Protein AF-A0A2G9Y2V8-F1 (afdb_monomer)

Structure (mmCIF, N/CA/C/O backbone):
data_AF-A0A2G9Y2V8-F1
#
_entry.id   AF-A0A2G9Y2V8-F1
#
loop_
_atom_site.group_PDB
_atom_site.id
_atom_site.type_symbol
_atom_site.label_atom_id
_atom_site.label_alt_id
_atom_site.label_comp_id
_atom_site.label_asym_id
_atom_site.label_entity_id
_atom_site.label_seq_id
_atom_site.pdbx_PDB_ins_code
_atom_site.Cartn_x
_atom_site.Cartn_y
_atom_site.Cartn_z
_atom_site.occupancy
_atom_site.B_iso_or_equiv
_atom_site.auth_seq_id
_atom_site.auth_comp_id
_atom_site.auth_asym_id
_atom_site.auth_atom_id
_atom_site.pdbx_PDB_model_num
ATOM 1 N N . MET A 1 1 ? -21.408 31.058 10.106 1.00 37.78 1 MET A N 1
ATOM 2 C CA . MET A 1 1 ? -20.975 30.406 8.847 1.00 37.78 1 MET A CA 1
ATOM 3 C C . MET A 1 1 ? -20.456 29.015 9.188 1.00 37.78 1 MET A C 1
ATOM 5 O O . MET A 1 1 ? -19.579 28.905 10.032 1.00 37.78 1 MET A O 1
ATOM 9 N N . HIS A 1 2 ? -21.064 27.952 8.653 1.00 35.81 2 HIS A N 1
ATOM 10 C CA . HIS A 1 2 ? -20.759 26.573 9.053 1.00 35.81 2 HIS A CA 1
ATOM 11 C C . HIS A 1 2 ? -19.312 26.174 8.712 1.00 35.81 2 HIS A C 1
ATOM 13 O O . HIS A 1 2 ? -18.921 26.230 7.546 1.00 35.81 2 HIS A O 1
ATOM 19 N N . LYS A 1 3 ? -18.571 25.656 9.707 1.00 45.66 3 LYS A N 1
ATOM 20 C CA . LYS A 1 3 ? -17.256 24.985 9.568 1.00 45.66 3 LYS A CA 1
ATOM 21 C C . LYS A 1 3 ? -17.230 23.851 8.517 1.00 45.66 3 LYS A C 1
ATOM 23 O O . LYS A 1 3 ? -16.163 23.346 8.189 1.00 45.66 3 LYS A O 1
ATOM 28 N N . SER A 1 4 ? -18.382 23.440 7.976 1.00 48.66 4 SER A N 1
ATOM 29 C CA . SER A 1 4 ? -18.508 22.367 6.983 1.00 48.66 4 SER A CA 1
ATOM 30 C C . SER A 1 4 ? -18.065 22.749 5.565 1.00 48.66 4 SER A C 1
ATOM 32 O O . SER A 1 4 ? -17.786 21.855 4.774 1.00 48.66 4 SER A O 1
ATOM 34 N N . ARG A 1 5 ? -17.952 24.043 5.221 1.00 46.28 5 ARG A N 1
ATOM 35 C CA . ARG A 1 5 ? -17.561 24.473 3.859 1.00 46.28 5 ARG A CA 1
ATOM 36 C C . ARG A 1 5 ? -16.056 24.393 3.565 1.00 46.28 5 ARG A C 1
ATOM 38 O O . ARG A 1 5 ? -15.670 24.528 2.412 1.00 46.28 5 ARG A O 1
ATOM 45 N N . GLU A 1 6 ? -15.208 24.142 4.562 1.00 55.84 6 GLU A N 1
ATOM 46 C CA . GLU A 1 6 ? -13.746 24.094 4.374 1.00 55.84 6 GLU A CA 1
ATOM 47 C C . GLU A 1 6 ? -13.208 22.717 3.941 1.00 55.84 6 GLU A C 1
ATOM 49 O O . GLU A 1 6 ? -12.027 22.583 3.625 1.00 55.84 6 GLU A O 1
ATOM 54 N N . LYS A 1 7 ? -14.045 21.669 3.924 1.00 66.81 7 LYS A N 1
ATOM 55 C CA . LYS A 1 7 ? -13.614 20.276 3.697 1.00 66.81 7 LYS A CA 1
ATOM 56 C C . LYS A 1 7 ? -14.392 19.632 2.542 1.00 66.81 7 LYS A C 1
ATOM 58 O O . LYS A 1 7 ? -15.048 18.616 2.722 1.00 66.81 7 LYS A O 1
ATOM 63 N N . ILE A 1 8 ? -14.325 20.254 1.362 1.00 76.31 8 ILE A N 1
ATOM 64 C CA . ILE A 1 8 ? -15.123 19.876 0.177 1.00 76.31 8 ILE A CA 1
ATOM 65 C C . ILE A 1 8 ? -14.714 18.508 -0.394 1.00 76.31 8 ILE A C 1
ATOM 67 O O . ILE A 1 8 ? -15.562 17.741 -0.840 1.00 76.31 8 ILE A O 1
ATOM 71 N N . LEU A 1 9 ? -13.419 18.181 -0.380 1.00 87.00 9 LEU A N 1
ATOM 72 C CA . LEU A 1 9 ? -12.934 16.910 -0.926 1.00 87.00 9 LEU A CA 1
ATOM 73 C C . LEU A 1 9 ? -13.101 15.769 0.080 1.00 87.00 9 LEU A C 1
ATOM 75 O O . LEU A 1 9 ? -12.793 15.942 1.263 1.00 87.00 9 LEU A O 1
ATOM 79 N N . ARG A 1 10 ? -13.491 14.587 -0.414 1.00 90.56 10 ARG A N 1
ATOM 80 C CA . ARG A 1 10 ? -13.506 13.327 0.349 1.00 90.56 10 ARG A CA 1
ATOM 81 C C . ARG A 1 10 ? -12.081 12.911 0.751 1.00 90.56 10 ARG A C 1
ATOM 83 O O . ARG A 1 10 ? -11.089 13.484 0.292 1.00 90.56 10 ARG A O 1
ATOM 90 N N . ARG A 1 11 ? -11.961 11.948 1.665 1.00 91.81 11 ARG A N 1
ATOM 91 C CA . ARG A 1 11 ? -10.672 11.387 2.096 1.00 91.81 11 ARG A CA 1
ATOM 92 C C . ARG A 1 11 ? -10.627 9.901 1.740 1.00 91.81 11 ARG A C 1
ATOM 94 O O . ARG A 1 11 ? -11.448 9.160 2.278 1.00 91.81 11 ARG A O 1
ATOM 101 N N . PRO A 1 12 ? -9.743 9.477 0.819 1.00 93.12 12 PRO A N 1
ATOM 102 C CA . PRO A 1 12 ? -9.602 8.067 0.496 1.00 93.12 12 PRO A CA 1
ATOM 103 C C . PRO A 1 12 ? -8.910 7.349 1.659 1.00 93.12 12 PRO A C 1
ATOM 105 O O . PRO A 1 12 ? -7.878 7.807 2.145 1.00 93.12 12 PRO A O 1
ATOM 108 N N . PHE A 1 13 ? -9.479 6.229 2.098 1.00 93.00 13 PHE A N 1
ATOM 109 C CA . PHE A 1 13 ? -8.862 5.336 3.075 1.00 93.00 13 PHE A CA 1
ATOM 110 C C . PHE A 1 13 ? -8.944 3.905 2.576 1.00 93.00 13 PHE A C 1
ATOM 112 O O . PHE A 1 13 ? -9.969 3.485 2.037 1.00 93.00 13 PHE A O 1
ATOM 119 N N . SER A 1 14 ? -7.873 3.153 2.808 1.00 91.38 14 SER A N 1
ATOM 120 C CA . SER A 1 14 ? -7.911 1.703 2.668 1.00 91.38 14 SER A CA 1
ATOM 121 C C . SER A 1 14 ? -8.827 1.104 3.735 1.00 91.38 14 SER A C 1
ATOM 123 O O . SER A 1 14 ? -8.806 1.542 4.890 1.00 91.38 14 SER A O 1
ATOM 125 N N . ILE A 1 15 ? -9.595 0.076 3.368 1.00 90.50 15 ILE A N 1
ATOM 126 C CA . ILE A 1 15 ? -10.263 -0.754 4.371 1.00 90.50 15 ILE A CA 1
ATOM 127 C C . ILE A 1 15 ? -9.190 -1.504 5.142 1.00 90.50 15 ILE A C 1
ATOM 129 O O . ILE A 1 15 ? -8.449 -2.300 4.569 1.00 90.50 15 ILE A O 1
ATOM 133 N N . PHE A 1 16 ? -9.150 -1.261 6.446 1.00 90.44 16 PHE A N 1
ATOM 134 C CA . PHE A 1 16 ? -8.222 -1.927 7.337 1.00 90.44 16 PHE A CA 1
ATOM 135 C C . PHE A 1 16 ? -8.691 -3.355 7.623 1.00 90.44 16 PHE A C 1
ATOM 137 O O . PHE A 1 16 ? -8.004 -4.323 7.305 1.00 90.44 16 PHE A O 1
ATOM 144 N N . SER A 1 17 ? -9.907 -3.495 8.148 1.00 87.44 17 SER A N 1
ATOM 145 C CA . SER A 1 17 ? -10.583 -4.779 8.333 1.00 87.44 17 SER A CA 1
ATOM 146 C C . SER A 1 17 ? -12.063 -4.658 7.995 1.00 87.44 17 SER A C 1
ATOM 148 O O . SER A 1 17 ? -12.625 -3.564 8.041 1.00 87.44 17 SER A O 1
ATOM 150 N N . PHE A 1 18 ? -12.696 -5.778 7.661 1.00 87.12 18 PHE A N 1
ATOM 151 C CA . PHE A 1 18 ? -14.135 -5.848 7.442 1.00 87.12 18 PHE A CA 1
ATOM 152 C C . PHE A 1 18 ? -14.707 -7.156 7.997 1.00 87.12 18 PHE A C 1
ATOM 154 O O . PHE A 1 18 ? -14.027 -8.181 8.028 1.00 87.12 18 PHE A O 1
ATOM 161 N N . SER A 1 19 ? -15.953 -7.082 8.442 1.00 85.62 19 SER A N 1
ATOM 162 C CA . SER A 1 19 ? -16.866 -8.177 8.762 1.00 85.62 19 SER A CA 1
ATOM 163 C C . SER A 1 19 ? -18.187 -7.923 8.028 1.00 85.62 19 SER A C 1
ATOM 165 O O . SER A 1 19 ? -18.309 -6.929 7.311 1.00 85.62 19 SER A O 1
ATOM 167 N N . ASP A 1 20 ? -19.179 -8.791 8.208 1.00 84.12 20 ASP A N 1
ATOM 168 C CA . ASP A 1 20 ? -20.428 -8.740 7.434 1.00 84.12 20 ASP A CA 1
ATOM 169 C C . ASP A 1 20 ? -21.168 -7.390 7.519 1.00 84.12 20 ASP A C 1
ATOM 171 O O . ASP A 1 20 ? -21.727 -6.928 6.528 1.00 84.12 20 ASP A O 1
ATOM 175 N N . ASP A 1 21 ? -21.148 -6.729 8.681 1.00 89.19 21 ASP A N 1
ATOM 176 C CA . ASP A 1 21 ? -21.891 -5.488 8.945 1.00 89.19 21 ASP A CA 1
ATOM 177 C C . ASP A 1 21 ? -21.005 -4.274 9.276 1.00 89.19 21 ASP A C 1
ATOM 179 O O . ASP A 1 21 ? -21.514 -3.172 9.502 1.00 89.19 21 ASP A O 1
ATOM 183 N N . LYS A 1 22 ? -19.682 -4.456 9.356 1.00 91.31 22 LYS A N 1
ATOM 184 C CA . LYS A 1 22 ? -18.748 -3.434 9.850 1.00 91.31 22 LYS A CA 1
ATOM 185 C C . LYS A 1 22 ? -17.450 -3.454 9.075 1.00 91.31 22 LYS A C 1
ATOM 187 O O . LYS A 1 22 ? -16.944 -4.494 8.678 1.00 91.31 22 LYS A O 1
ATOM 192 N N . PHE A 1 23 ? -16.846 -2.285 8.961 1.00 91.88 23 PHE A N 1
ATOM 193 C CA . PHE A 1 23 ? -15.463 -2.157 8.540 1.00 91.88 23 PHE A CA 1
ATOM 194 C C . PHE A 1 23 ? -14.744 -1.163 9.441 1.00 91.88 23 PHE A C 1
ATOM 196 O O . PHE A 1 23 ? -15.363 -0.361 10.143 1.00 91.88 23 PHE A O 1
ATOM 203 N N . SER A 1 24 ? -13.422 -1.230 9.422 1.00 92.00 24 SER A N 1
ATOM 204 C CA . SER A 1 24 ? -12.554 -0.290 10.110 1.00 92.00 24 SER A CA 1
ATOM 205 C C . SER A 1 24 ? -11.599 0.374 9.124 1.00 92.00 24 SER A C 1
ATOM 207 O O . SER A 1 24 ? -11.281 -0.166 8.061 1.00 92.00 24 SER A O 1
ATOM 209 N N . VAL A 1 25 ? -11.140 1.565 9.493 1.00 92.38 25 VAL A N 1
ATOM 210 C CA . VAL A 1 25 ? -10.088 2.305 8.798 1.00 92.38 25 VAL A CA 1
ATOM 211 C C . VAL A 1 25 ? -9.030 2.694 9.821 1.00 92.38 25 VAL A C 1
ATOM 213 O O . VAL A 1 25 ? -9.358 3.062 10.949 1.00 92.38 25 VAL A O 1
ATOM 216 N N . LEU A 1 26 ? -7.760 2.618 9.433 1.00 91.19 26 LEU A N 1
ATOM 217 C CA . LEU A 1 26 ? -6.658 3.111 10.250 1.00 91.19 26 LEU A CA 1
ATOM 218 C C . LEU A 1 26 ? -6.320 4.534 9.802 1.00 91.19 26 LEU A C 1
ATOM 220 O O . LEU A 1 26 ? -6.015 4.764 8.632 1.00 91.19 26 LEU A O 1
ATOM 224 N N . VAL A 1 27 ? -6.369 5.492 10.728 1.00 90.50 27 VAL A N 1
ATOM 225 C CA . VAL A 1 27 ? -6.201 6.919 10.425 1.00 90.50 27 VAL A CA 1
ATOM 226 C C . VAL A 1 27 ? -5.025 7.479 11.208 1.00 90.50 27 VAL A C 1
ATOM 228 O O . VAL A 1 27 ? -4.999 7.428 12.435 1.00 90.50 27 VAL A O 1
ATOM 231 N N . LYS A 1 28 ? -4.072 8.080 10.495 1.00 89.56 28 LYS A N 1
ATOM 232 C CA . LYS A 1 28 ? -3.058 8.947 11.095 1.00 89.56 28 LYS A CA 1
ATOM 233 C C . LYS A 1 28 ? -3.515 10.390 10.983 1.00 89.56 28 LYS A C 1
ATOM 235 O O . LYS A 1 28 ? -3.837 10.845 9.886 1.00 89.56 28 LYS A O 1
ATOM 240 N N . ASN A 1 29 ? -3.514 11.122 12.094 1.00 91.38 29 ASN A N 1
ATOM 241 C CA . ASN A 1 29 ? -3.824 12.544 12.047 1.00 91.38 29 ASN A CA 1
ATOM 242 C C . ASN A 1 29 ? -2.647 13.326 11.437 1.00 91.38 29 ASN A C 1
ATOM 244 O O . ASN A 1 29 ? -1.599 13.470 12.063 1.00 91.38 29 ASN A O 1
ATOM 248 N N . VAL A 1 30 ? -2.818 13.797 10.201 1.00 90.06 30 VAL A N 1
ATOM 249 C CA . VAL A 1 30 ? -1.801 14.534 9.426 1.00 90.06 30 VAL A CA 1
ATOM 250 C C . VAL A 1 30 ? -2.314 15.875 8.894 1.00 90.06 30 VAL A C 1
ATOM 252 O O . VAL A 1 30 ? -1.614 16.560 8.153 1.00 90.06 30 VAL A O 1
ATOM 255 N N . GLY A 1 31 ? -3.536 16.269 9.256 1.00 89.94 31 GLY A N 1
ATOM 256 C CA . GLY A 1 31 ? -4.104 17.558 8.881 1.00 89.94 31 GLY A CA 1
ATOM 257 C C . GLY A 1 31 ? -5.608 17.663 9.122 1.00 89.94 31 GLY A C 1
ATOM 258 O O . GLY A 1 31 ? -6.272 16.719 9.543 1.00 89.94 31 GLY A O 1
ATOM 259 N N . ARG A 1 32 ? -6.170 18.821 8.763 1.00 87.50 32 ARG A N 1
ATOM 260 C CA . ARG A 1 32 ? -7.563 19.213 9.064 1.00 87.50 32 ARG A CA 1
ATOM 261 C C . ARG A 1 32 ? -8.630 18.186 8.663 1.00 87.50 32 ARG A C 1
ATOM 263 O O . ARG A 1 32 ? -9.688 18.110 9.287 1.00 87.50 32 ARG A O 1
ATOM 270 N N . GLY A 1 33 ? -8.403 17.436 7.581 1.00 87.56 33 GLY A N 1
ATOM 271 C CA . GLY A 1 33 ? -9.333 16.399 7.118 1.00 87.56 33 GLY A CA 1
ATOM 272 C C . GLY A 1 33 ? -9.339 15.164 8.019 1.00 87.56 33 GLY A C 1
ATOM 273 O O . GLY A 1 33 ? -10.407 14.709 8.407 1.00 87.56 33 GLY A O 1
ATOM 274 N N . THR A 1 34 ? -8.159 14.656 8.378 1.00 90.81 34 THR A N 1
ATOM 275 C CA . THR A 1 34 ? -8.012 13.503 9.280 1.00 90.81 34 THR A CA 1
ATOM 276 C C . THR A 1 34 ? -8.347 13.860 10.722 1.00 90.81 34 THR A C 1
ATOM 278 O O . THR A 1 34 ? -8.923 13.041 11.421 1.00 90.81 34 THR A O 1
ATOM 281 N N . GLU A 1 35 ? -8.074 15.094 11.147 1.00 91.88 35 GLU A N 1
ATOM 282 C CA . GLU A 1 35 ? -8.468 15.613 12.462 1.00 91.88 35 GLU A CA 1
ATOM 283 C C . GLU A 1 35 ? -9.992 15.565 12.654 1.00 91.88 35 GLU A C 1
ATOM 285 O O . GLU A 1 35 ? -10.479 15.061 13.659 1.00 91.88 35 GLU A O 1
ATOM 290 N N . ALA A 1 36 ? -10.761 15.953 11.628 1.00 89.12 36 ALA A N 1
ATOM 291 C CA . ALA A 1 36 ? -12.225 15.839 11.658 1.00 89.12 36 ALA A CA 1
ATOM 292 C C . ALA A 1 36 ? -12.700 14.393 11.863 1.00 89.12 36 ALA A C 1
ATOM 294 O O . ALA A 1 36 ? -13.742 14.156 12.461 1.00 89.12 36 ALA A O 1
ATOM 295 N N . ILE A 1 37 ? -11.952 13.427 11.328 1.00 90.44 37 ILE A N 1
ATOM 296 C CA . ILE A 1 37 ? -12.293 12.007 11.431 1.00 90.44 37 ILE A CA 1
ATOM 297 C C . ILE A 1 37 ? -12.005 11.494 12.841 1.00 90.44 37 ILE A C 1
ATOM 299 O O . ILE A 1 37 ? -12.765 10.678 13.351 1.00 90.44 37 ILE A O 1
ATOM 303 N N . THR A 1 38 ? -10.964 12.008 13.500 1.00 89.81 38 THR A N 1
ATOM 304 C CA . THR A 1 38 ? -10.654 11.644 14.892 1.00 89.81 38 THR A CA 1
ATOM 305 C C . THR A 1 38 ? -11.682 12.153 15.906 1.00 89.81 38 THR A C 1
ATOM 307 O O . THR A 1 38 ? -11.727 11.647 17.020 1.00 89.81 38 THR A O 1
ATOM 310 N N . GLU A 1 39 ? -12.532 13.110 15.526 1.00 90.31 39 GLU A N 1
ATOM 311 C CA . GLU A 1 39 ? -13.616 13.647 16.364 1.00 90.31 39 GLU A CA 1
ATOM 312 C C . GLU A 1 39 ? -14.935 12.855 16.235 1.00 90.31 39 GLU A C 1
ATOM 314 O O . GLU A 1 39 ? -15.905 13.140 16.942 1.00 90.31 39 GLU A O 1
ATOM 319 N N . ILE A 1 40 ? -15.004 11.870 15.329 1.00 90.88 40 ILE A N 1
ATOM 320 C CA . ILE A 1 40 ? -16.208 11.065 15.095 1.00 90.88 40 ILE A CA 1
ATOM 321 C C . ILE A 1 40 ? -16.427 10.106 16.268 1.00 90.88 40 ILE A C 1
ATOM 323 O O . ILE A 1 40 ? -15.559 9.315 16.627 1.00 90.88 40 ILE A O 1
ATOM 327 N N . ASN A 1 41 ? -17.637 10.134 16.822 1.00 93.62 41 ASN A N 1
ATOM 328 C CA . ASN A 1 41 ? -18.062 9.307 17.944 1.00 93.62 41 ASN A CA 1
ATOM 329 C C . ASN A 1 41 ? -19.148 8.302 17.541 1.00 93.62 41 ASN A C 1
ATOM 331 O O . ASN A 1 41 ? -19.837 8.447 16.525 1.00 93.62 41 ASN A O 1
ATOM 335 N N . LYS A 1 42 ? -19.343 7.280 18.382 1.00 94.50 42 LYS A N 1
ATOM 336 C CA . LYS A 1 42 ? -20.420 6.295 18.217 1.00 94.50 42 LYS A CA 1
ATOM 337 C C . LYS A 1 42 ? -21.771 7.004 18.059 1.00 94.50 42 LYS A C 1
ATOM 339 O O . LYS A 1 42 ? -22.136 7.849 18.868 1.00 94.50 42 LYS A O 1
ATOM 344 N N . GLY A 1 43 ? -22.517 6.624 17.023 1.00 94.19 43 GLY A N 1
ATOM 345 C CA . GLY A 1 43 ? -23.826 7.201 16.701 1.00 94.19 43 GLY A CA 1
ATOM 346 C C . GLY A 1 43 ? -23.779 8.383 15.729 1.00 94.19 43 GLY A C 1
ATOM 347 O O . GLY A 1 43 ? -24.825 8.777 15.216 1.00 94.19 43 GLY A O 1
ATOM 348 N N . ASN A 1 44 ? -22.601 8.932 15.415 1.00 93.44 44 ASN A N 1
ATOM 349 C CA . ASN A 1 44 ? -22.482 9.894 14.323 1.00 93.44 44 ASN A CA 1
ATOM 350 C C . ASN A 1 44 ? -22.701 9.208 12.968 1.00 93.44 44 ASN A C 1
ATOM 352 O O . ASN A 1 44 ? -22.276 8.074 12.748 1.00 93.44 44 ASN A O 1
ATOM 356 N N . LYS A 1 45 ? -23.357 9.919 12.047 1.00 91.81 45 LYS A N 1
ATOM 357 C CA . LYS A 1 45 ? -23.497 9.491 10.652 1.00 91.81 45 LYS A CA 1
ATOM 358 C C . LYS A 1 45 ? -22.305 9.995 9.846 1.00 91.81 45 LYS A C 1
ATOM 360 O O . LYS A 1 45 ? -21.916 11.152 9.985 1.00 91.81 45 LYS A O 1
ATOM 365 N N . VAL A 1 46 ? -21.767 9.134 8.990 1.00 90.56 46 VAL A N 1
ATOM 366 C CA . VAL A 1 46 ? -20.640 9.439 8.103 1.00 90.56 46 VAL A CA 1
ATOM 367 C C . VAL A 1 46 ? -21.072 9.153 6.671 1.00 90.56 46 VAL A C 1
ATOM 369 O O . VAL A 1 46 ? -21.609 8.084 6.393 1.00 90.56 46 VAL A O 1
ATOM 372 N N . ASP A 1 47 ? -20.864 10.115 5.773 1.00 91.31 47 ASP A N 1
ATOM 373 C CA . ASP A 1 47 ? -21.072 9.919 4.337 1.00 91.31 47 ASP A CA 1
ATOM 374 C C . ASP A 1 47 ? -19.891 9.122 3.766 1.00 91.31 47 ASP A C 1
ATOM 376 O O . ASP A 1 47 ? -18.737 9.556 3.830 1.00 91.31 47 ASP A O 1
ATOM 380 N N . ILE A 1 48 ? -20.189 7.943 3.222 1.00 92.00 48 ILE A N 1
ATOM 381 C CA . ILE A 1 48 ? -19.208 6.989 2.713 1.00 92.00 48 ILE A CA 1
ATOM 382 C C . ILE A 1 48 ? -19.532 6.688 1.250 1.00 92.00 48 ILE A C 1
ATOM 384 O O . ILE A 1 48 ? -20.672 6.396 0.900 1.00 92.00 48 ILE A O 1
ATOM 388 N N . LEU A 1 49 ? -18.498 6.718 0.410 1.00 93.00 49 LEU A N 1
ATOM 389 C CA . LEU A 1 49 ? -18.551 6.247 -0.970 1.00 93.00 49 LEU A CA 1
ATOM 390 C C . LEU A 1 49 ? -17.727 4.959 -1.064 1.00 93.00 49 LEU A C 1
ATOM 392 O O . LEU A 1 49 ? -16.510 4.999 -0.890 1.00 93.00 49 LEU A O 1
ATOM 396 N N . TYR A 1 50 ? -18.398 3.826 -1.264 1.00 90.69 50 TYR A N 1
ATOM 397 C CA . TYR A 1 50 ? -17.818 2.484 -1.162 1.00 90.69 50 TYR A CA 1
ATOM 398 C C . TYR A 1 50 ? -18.722 1.445 -1.872 1.00 90.69 50 TYR A C 1
ATOM 400 O O . TYR A 1 50 ? -19.941 1.626 -1.822 1.00 90.69 50 TYR A O 1
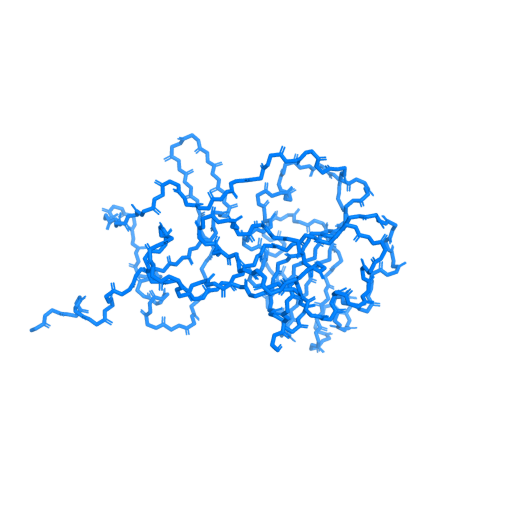ATOM 408 N N . PRO A 1 51 ? -18.188 0.357 -2.477 1.00 89.12 51 PRO A N 1
ATOM 409 C CA . PRO A 1 51 ? -16.771 0.051 -2.699 1.00 89.12 51 PRO A CA 1
ATOM 410 C C . PRO A 1 51 ? -16.123 0.870 -3.812 1.00 89.12 51 PRO A C 1
ATOM 412 O O . PRO A 1 51 ? -16.780 1.272 -4.766 1.00 89.12 51 PRO A O 1
ATOM 415 N N . LEU A 1 52 ? -14.818 1.114 -3.664 1.00 93.12 52 LEU A N 1
ATOM 416 C CA . LEU A 1 52 ? -13.972 1.809 -4.636 1.00 93.12 52 LEU A CA 1
ATOM 417 C C . LEU A 1 52 ? -12.710 0.989 -4.916 1.00 93.12 52 LEU A C 1
ATOM 419 O O . LEU A 1 52 ? -12.251 0.237 -4.054 1.00 93.12 52 LEU A O 1
ATOM 423 N N . GLY A 1 53 ? -12.130 1.186 -6.099 1.00 92.75 53 GLY A N 1
ATOM 424 C CA . GLY A 1 53 ? -10.981 0.422 -6.571 1.00 92.75 53 GLY A CA 1
ATOM 425 C C . GLY A 1 53 ? -11.327 -1.002 -7.008 1.00 92.75 53 GLY A C 1
ATOM 426 O O . GLY A 1 53 ? -12.412 -1.532 -6.766 1.00 92.75 53 GLY A O 1
ATOM 427 N N . LYS A 1 54 ? -10.362 -1.635 -7.668 1.00 89.62 54 LYS A N 1
ATOM 428 C CA . LYS A 1 54 ? -10.338 -3.066 -7.932 1.00 89.62 54 LYS A CA 1
ATOM 429 C C . LYS A 1 54 ? -9.822 -3.767 -6.684 1.00 89.62 54 LYS A C 1
ATOM 431 O O . LYS A 1 54 ? -8.708 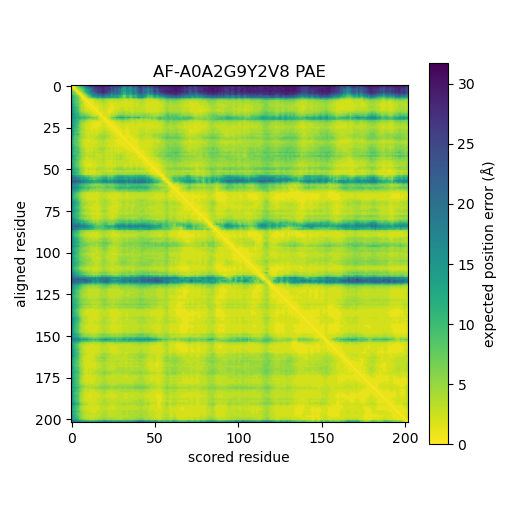-3.520 -6.221 1.00 89.62 54 LYS A O 1
ATOM 436 N N . GLY A 1 55 ? -10.670 -4.631 -6.136 1.00 76.69 55 GLY A N 1
ATOM 437 C CA . GLY A 1 55 ? -10.277 -5.544 -5.077 1.00 76.69 55 GLY A CA 1
ATOM 438 C C . GLY A 1 55 ? -9.181 -6.497 -5.544 1.00 76.69 55 GLY A C 1
ATOM 439 O O . GLY A 1 55 ? -8.861 -6.599 -6.729 1.00 76.69 55 GLY A O 1
ATOM 440 N N . PHE A 1 56 ? -8.616 -7.218 -4.587 1.00 75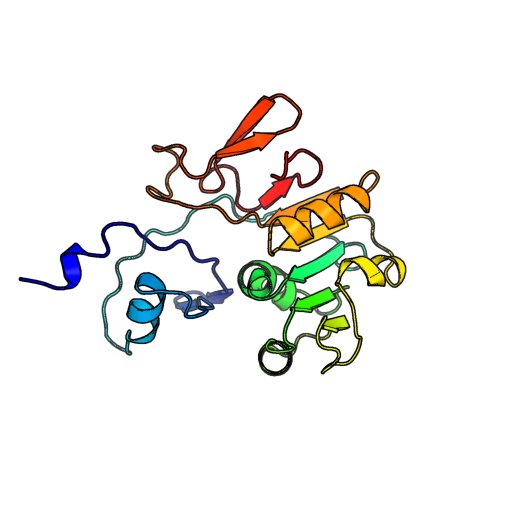.25 56 PHE A N 1
ATOM 441 C CA . PHE A 1 56 ? -7.608 -8.216 -4.877 1.00 75.25 56 PHE A CA 1
ATOM 442 C C . PHE A 1 56 ? -8.216 -9.609 -4.930 1.00 75.25 56 PHE A C 1
ATOM 444 O O . PHE A 1 56 ? -8.818 -10.045 -3.950 1.00 75.25 56 PHE A O 1
ATOM 451 N N . ASN A 1 57 ? -8.036 -10.292 -6.059 1.00 64.19 57 ASN A N 1
ATOM 452 C CA . ASN A 1 57 ? -8.556 -11.639 -6.277 1.00 64.19 57 ASN A CA 1
ATOM 453 C C . ASN A 1 57 ? -7.482 -12.626 -6.759 1.00 64.19 57 ASN A C 1
ATOM 455 O O . ASN A 1 57 ? -7.825 -13.671 -7.301 1.00 64.19 57 ASN A O 1
ATOM 459 N N . ASP A 1 58 ? -6.196 -12.296 -6.594 1.00 67.06 58 ASP A N 1
ATOM 460 C CA . ASP A 1 58 ? -5.130 -13.251 -6.897 1.00 67.06 58 ASP A CA 1
ATOM 461 C C . ASP A 1 58 ? -4.776 -14.061 -5.650 1.00 67.06 58 ASP A C 1
ATOM 463 O O . ASP A 1 58 ? -4.545 -13.519 -4.564 1.00 67.06 58 ASP A O 1
ATOM 467 N N . ASP A 1 59 ? -4.649 -15.370 -5.826 1.00 72.00 59 ASP A N 1
ATOM 468 C CA . ASP A 1 59 ? -4.066 -16.246 -4.820 1.00 72.00 59 ASP A CA 1
ATOM 469 C C . ASP A 1 59 ? -2.554 -16.001 -4.745 1.00 72.00 59 ASP A C 1
ATOM 471 O O . ASP A 1 59 ? -1.754 -16.604 -5.461 1.00 72.00 59 ASP A O 1
ATOM 475 N N . LEU A 1 60 ? -2.141 -15.074 -3.876 1.00 84.00 60 LEU A N 1
ATOM 476 C CA . LEU A 1 60 ? -0.732 -14.942 -3.508 1.00 84.00 60 LEU A CA 1
ATOM 477 C C . LEU A 1 60 ? -0.295 -16.187 -2.745 1.00 84.00 60 LEU A C 1
ATOM 479 O O . LEU A 1 60 ? -0.845 -16.506 -1.684 1.00 84.00 60 LEU A O 1
ATOM 483 N N . ASP A 1 61 ? 0.752 -16.830 -3.249 1.00 87.44 61 ASP A N 1
ATOM 484 C CA . ASP A 1 61 ? 1.515 -17.804 -2.484 1.00 87.44 61 ASP A CA 1
ATOM 485 C C . ASP A 1 61 ? 2.203 -17.071 -1.325 1.00 87.44 61 ASP A C 1
ATOM 487 O O . ASP A 1 61 ? 3.124 -16.275 -1.523 1.00 87.44 61 ASP A O 1
ATOM 491 N N . SER A 1 62 ? 1.729 -17.314 -0.105 1.00 81.12 62 SER A N 1
ATOM 492 C CA . SER A 1 62 ? 2.230 -16.654 1.098 1.00 81.12 62 SER A CA 1
ATOM 493 C C . SER A 1 62 ? 3.671 -17.025 1.447 1.00 81.12 62 SER A C 1
ATOM 495 O O . SER A 1 62 ? 4.336 -16.226 2.103 1.00 81.12 62 SER A O 1
ATOM 497 N N . ASP A 1 63 ? 4.163 -18.190 1.011 1.00 86.19 63 ASP A N 1
ATOM 498 C CA . ASP A 1 63 ? 5.548 -18.610 1.252 1.00 86.19 63 ASP A CA 1
ATOM 499 C C . ASP A 1 63 ? 6.520 -17.964 0.250 1.00 86.19 63 ASP A C 1
ATOM 501 O O . ASP A 1 63 ? 7.697 -17.783 0.561 1.00 86.19 63 ASP A O 1
ATOM 505 N N . LYS A 1 64 ? 6.031 -17.570 -0.935 1.00 91.81 64 LYS A N 1
ATOM 506 C CA . LYS A 1 64 ? 6.823 -16.911 -1.992 1.00 91.81 64 LYS A CA 1
ATOM 507 C C . LYS A 1 64 ? 6.544 -15.416 -2.157 1.00 91.81 64 LYS A C 1
ATOM 509 O O . LYS A 1 64 ? 7.173 -14.770 -3.003 1.00 91.81 64 LYS A O 1
ATOM 514 N N . THR A 1 65 ? 5.658 -14.860 -1.333 1.00 94.38 65 THR A N 1
ATOM 515 C CA . THR A 1 65 ? 5.341 -13.429 -1.300 1.00 94.38 65 THR A CA 1
ATOM 516 C C . THR A 1 65 ? 5.985 -12.749 -0.099 1.00 94.38 65 THR A C 1
ATOM 518 O O . THR A 1 65 ? 5.753 -13.136 1.045 1.00 94.38 65 THR A O 1
ATOM 521 N N . LEU A 1 66 ? 6.748 -11.690 -0.365 1.00 96.56 66 LEU A N 1
ATOM 522 C CA . LEU A 1 66 ? 7.244 -10.760 0.641 1.00 96.56 66 LEU A CA 1
ATOM 523 C C . LEU A 1 66 ? 6.327 -9.535 0.717 1.00 96.56 66 LEU A C 1
ATOM 525 O O . LEU A 1 66 ? 6.170 -8.797 -0.256 1.00 96.56 66 LEU A O 1
ATOM 529 N N . PHE A 1 67 ? 5.742 -9.303 1.887 1.00 96.50 67 PHE A N 1
ATOM 530 C CA . PHE A 1 67 ? 4.925 -8.131 2.179 1.00 96.50 67 PHE A CA 1
ATOM 531 C C . PHE A 1 67 ? 5.801 -7.031 2.783 1.00 96.50 67 PHE A C 1
ATOM 533 O O . PHE A 1 67 ? 6.477 -7.264 3.784 1.00 96.50 67 PHE A O 1
ATOM 540 N N . VAL A 1 68 ? 5.785 -5.830 2.199 1.00 97.69 68 VAL A N 1
ATOM 541 C CA . VAL A 1 68 ? 6.612 -4.700 2.655 1.00 97.69 68 VAL A CA 1
ATOM 542 C C . VAL A 1 68 ? 5.754 -3.472 2.948 1.00 97.69 68 VAL A C 1
ATOM 544 O O . VAL A 1 68 ? 5.208 -2.847 2.039 1.00 97.69 68 VAL A O 1
ATOM 547 N N . ALA A 1 69 ? 5.666 -3.085 4.220 1.00 96.94 69 ALA A N 1
ATOM 548 C CA . ALA A 1 69 ? 4.903 -1.918 4.654 1.00 96.94 69 ALA A CA 1
ATOM 549 C C . ALA A 1 69 ? 5.815 -0.774 5.118 1.00 96.94 69 ALA A C 1
ATOM 551 O O . ALA A 1 69 ? 6.709 -0.973 5.939 1.00 96.94 69 ALA A O 1
ATOM 552 N N . GLY A 1 70 ? 5.543 0.442 4.643 1.00 95.62 70 GLY A N 1
ATOM 553 C CA . GLY A 1 70 ? 6.169 1.675 5.119 1.00 95.62 70 GLY A CA 1
ATOM 554 C C . GLY A 1 70 ? 5.188 2.530 5.918 1.00 95.62 70 GLY A C 1
ATOM 555 O O . GLY A 1 70 ? 4.279 3.121 5.332 1.00 95.62 70 GLY A O 1
ATOM 556 N N . GLY A 1 71 ? 5.371 2.635 7.236 1.00 92.75 71 GLY A N 1
ATOM 557 C CA . GLY A 1 71 ? 4.501 3.404 8.131 1.00 92.75 71 GLY A CA 1
ATOM 558 C C . GLY A 1 71 ? 3.019 3.048 7.959 1.00 92.75 71 GLY A C 1
ATOM 559 O O . GLY A 1 71 ? 2.622 1.903 8.158 1.00 92.75 71 GLY A O 1
ATOM 560 N N . MET A 1 72 ? 2.205 4.024 7.534 1.00 92.44 72 MET A N 1
ATOM 561 C CA . MET A 1 72 ? 0.761 3.839 7.311 1.00 92.44 72 MET A CA 1
ATOM 562 C C . MET A 1 72 ? 0.409 2.853 6.196 1.00 92.44 72 MET A C 1
ATOM 564 O O . MET A 1 72 ? -0.736 2.418 6.146 1.00 92.44 72 MET A O 1
ATOM 568 N N . GLY A 1 73 ? 1.366 2.423 5.368 1.00 93.06 73 GLY A N 1
ATOM 569 C CA . GLY A 1 73 ? 1.125 1.378 4.371 1.00 93.06 73 GLY A CA 1
ATOM 570 C C . GLY A 1 73 ? 0.653 0.047 4.970 1.00 93.06 73 GLY A C 1
ATOM 571 O O . GLY A 1 73 ? 0.010 -0.752 4.289 1.00 93.06 73 GLY A O 1
ATOM 572 N N . ILE A 1 74 ? 0.878 -0.169 6.273 1.00 92.56 74 ILE A N 1
ATOM 573 C CA . ILE A 1 74 ? 0.279 -1.284 7.017 1.00 92.56 74 ILE A CA 1
ATOM 574 C C . ILE A 1 74 ? -1.255 -1.287 6.919 1.00 92.56 74 ILE A C 1
ATOM 576 O O . ILE A 1 74 ? -1.857 -2.356 6.910 1.00 92.56 74 ILE A O 1
ATOM 580 N N . ALA A 1 75 ? -1.884 -0.112 6.791 1.00 90.75 75 ALA A N 1
ATOM 581 C CA . ALA A 1 75 ? -3.332 0.029 6.730 1.00 90.75 75 ALA A CA 1
ATOM 582 C C . ALA A 1 75 ? -3.936 -0.677 5.509 1.00 90.75 75 ALA A C 1
ATOM 584 O O . ALA A 1 75 ? -4.957 -1.345 5.632 1.00 90.75 75 ALA A O 1
ATOM 585 N N . GLY A 1 76 ? -3.292 -0.549 4.344 1.00 88.12 76 GLY A N 1
ATOM 586 C CA . GLY A 1 76 ? -3.726 -1.218 3.116 1.00 88.12 76 GLY A CA 1
ATOM 587 C C . GLY A 1 76 ? -3.375 -2.703 3.094 1.00 88.12 76 GLY A C 1
ATOM 588 O O . GLY A 1 76 ? -4.148 -3.522 2.598 1.00 88.12 76 GLY A O 1
ATOM 589 N N . LEU A 1 77 ? -2.228 -3.069 3.671 1.00 90.94 77 LEU A N 1
ATOM 590 C CA . LEU A 1 77 ? -1.745 -4.449 3.649 1.00 90.94 77 LEU A CA 1
ATOM 591 C C . LEU A 1 77 ? -2.424 -5.351 4.681 1.00 90.94 77 LEU A C 1
ATOM 593 O O . LEU A 1 77 ? -2.484 -6.557 4.460 1.00 90.94 77 LEU A O 1
ATOM 597 N N . TYR A 1 78 ? -2.958 -4.814 5.781 1.00 89.56 78 TYR A N 1
ATOM 598 C CA . TYR A 1 78 ? -3.470 -5.629 6.889 1.00 89.56 78 TYR A CA 1
ATOM 599 C C . TYR A 1 78 ? -4.514 -6.671 6.467 1.00 89.56 78 TYR A C 1
ATOM 601 O O . TYR A 1 78 ? -4.466 -7.805 6.938 1.00 89.56 78 TYR A O 1
ATOM 609 N N . SER A 1 79 ? -5.387 -6.334 5.514 1.00 84.88 79 SER A N 1
ATOM 610 C CA . SER A 1 79 ? -6.395 -7.254 4.965 1.00 84.88 79 SER A CA 1
ATOM 611 C C . SER A 1 79 ? -5.808 -8.497 4.270 1.00 84.88 79 SER A C 1
ATOM 613 O O . SER A 1 79 ? -6.470 -9.533 4.184 1.00 84.88 79 SER A O 1
ATOM 615 N N . PHE A 1 80 ? -4.562 -8.414 3.797 1.00 85.56 80 PHE A N 1
ATOM 616 C CA . PHE A 1 80 ? -3.793 -9.534 3.253 1.00 85.56 80 PHE A CA 1
ATOM 617 C C . PHE A 1 80 ? -3.069 -10.294 4.362 1.00 85.56 80 PHE A C 1
ATOM 619 O O . PHE A 1 80 ? -2.925 -11.515 4.287 1.00 85.56 80 PHE A O 1
ATOM 626 N N . LEU A 1 81 ? -2.617 -9.572 5.391 1.00 85.62 81 LEU A N 1
ATOM 627 C CA . LEU A 1 81 ? -1.834 -10.140 6.480 1.00 85.62 81 LEU A CA 1
ATOM 628 C C . LEU A 1 81 ? -2.686 -10.997 7.425 1.00 85.62 81 LEU A C 1
ATOM 630 O O . LEU A 1 81 ? -2.281 -12.078 7.835 1.00 85.62 81 LEU A O 1
ATOM 634 N N . CYS A 1 82 ? -3.912 -10.564 7.722 1.00 79.50 82 CYS A N 1
ATOM 635 C CA . CYS A 1 82 ? -4.782 -11.250 8.680 1.00 79.50 82 CYS A CA 1
ATOM 636 C C . CYS A 1 82 ? -5.355 -12.587 8.174 1.00 79.50 82 CYS A C 1
ATOM 638 O O . CYS A 1 82 ? -5.832 -13.394 8.970 1.00 79.50 82 CYS A O 1
ATOM 640 N N . LYS A 1 83 ? -5.312 -12.847 6.860 1.00 73.81 83 LYS A N 1
ATOM 641 C CA . LYS A 1 83 ? -5.916 -14.040 6.239 1.00 73.81 83 LYS A CA 1
ATOM 642 C C . LYS A 1 83 ? -5.016 -15.279 6.241 1.00 73.81 83 LYS A C 1
ATOM 644 O O . LYS A 1 83 ? -5.486 -16.360 5.887 1.00 73.81 83 LYS A O 1
ATOM 649 N N . LYS A 1 84 ? -3.726 -15.158 6.573 1.00 73.06 84 LYS A N 1
ATOM 650 C CA . LYS A 1 84 ? -2.748 -16.251 6.430 1.00 73.06 84 LYS A CA 1
ATOM 651 C C . LYS A 1 84 ? -1.938 -16.424 7.714 1.00 73.06 84 LYS A C 1
ATOM 653 O O . LYS A 1 84 ? -1.580 -15.459 8.371 1.00 73.06 84 LYS A O 1
ATOM 658 N N . LYS A 1 85 ? -1.630 -17.677 8.065 1.00 69.56 85 LYS A N 1
ATOM 659 C CA . LYS A 1 85 ? -0.926 -18.018 9.317 1.00 69.56 85 LYS A CA 1
ATOM 660 C C . LYS A 1 85 ? 0.590 -17.801 9.260 1.00 69.56 85 LYS A C 1
ATOM 662 O O . LYS A 1 85 ? 1.205 -17.596 10.300 1.00 69.56 85 LYS A O 1
ATOM 667 N N . LYS A 1 86 ? 1.193 -17.885 8.071 1.00 76.25 86 LYS A N 1
ATOM 668 C CA . LYS A 1 86 ? 2.637 -17.737 7.854 1.00 76.25 86 LYS A CA 1
ATOM 669 C C . LYS A 1 86 ? 2.870 -16.866 6.629 1.00 76.25 86 LYS A C 1
ATOM 671 O O . LYS A 1 86 ? 2.320 -17.158 5.570 1.00 76.25 86 LYS A O 1
ATOM 676 N N . GLN A 1 87 ? 3.645 -15.802 6.796 1.00 85.19 87 GLN A N 1
ATOM 677 C CA . GLN A 1 87 ? 3.959 -14.834 5.750 1.00 85.19 87 GLN A CA 1
ATOM 678 C C . GLN A 1 87 ? 5.332 -14.219 6.005 1.00 85.19 87 GLN A C 1
ATOM 680 O O . GLN A 1 87 ? 5.729 -14.021 7.155 1.00 85.19 87 GLN A O 1
ATOM 685 N N . ASN A 1 88 ? 6.019 -13.861 4.926 1.00 94.12 88 ASN A N 1
ATOM 686 C CA . ASN A 1 88 ? 7.226 -13.051 4.990 1.00 94.12 88 ASN A CA 1
ATOM 687 C C . ASN A 1 88 ? 6.813 -11.577 5.029 1.00 94.12 88 ASN A C 1
ATOM 689 O O . ASN A 1 88 ? 6.256 -11.067 4.058 1.00 94.12 88 ASN A O 1
ATOM 693 N N . ILE A 1 89 ? 7.045 -10.894 6.151 1.00 95.19 89 ILE A N 1
ATOM 694 C CA . ILE A 1 89 ? 6.591 -9.514 6.358 1.00 95.19 89 ILE A CA 1
ATOM 695 C C . ILE A 1 89 ? 7.758 -8.664 6.855 1.00 95.19 89 ILE A C 1
ATOM 697 O O . ILE A 1 89 ? 8.390 -8.998 7.860 1.00 95.19 89 ILE A O 1
ATOM 701 N N . ILE A 1 90 ? 7.993 -7.533 6.192 1.00 96.25 90 ILE A N 1
ATOM 702 C CA . ILE A 1 90 ? 8.869 -6.462 6.668 1.00 96.25 90 ILE A CA 1
ATOM 703 C C . ILE A 1 90 ? 8.024 -5.207 6.846 1.00 96.25 90 ILE A C 1
ATOM 705 O O . ILE A 1 90 ? 7.329 -4.769 5.928 1.00 96.25 90 ILE A O 1
ATOM 709 N N . ILE A 1 91 ? 8.107 -4.600 8.022 1.00 95.94 91 ILE A N 1
ATOM 710 C CA . ILE A 1 91 ? 7.469 -3.315 8.298 1.00 95.94 91 ILE A CA 1
ATOM 711 C C . ILE A 1 91 ? 8.563 -2.341 8.691 1.00 95.94 91 ILE A C 1
ATOM 713 O O . ILE A 1 91 ? 9.450 -2.684 9.469 1.00 95.94 91 ILE A O 1
ATOM 717 N N . GLY A 1 92 ? 8.516 -1.122 8.166 1.00 95.50 92 GLY A N 1
ATOM 718 C CA . GLY A 1 92 ? 9.448 -0.098 8.597 1.00 95.50 92 GLY A CA 1
ATOM 719 C C . GLY A 1 92 ? 8.860 1.291 8.674 1.00 95.50 92 GLY A C 1
ATOM 720 O O . GLY A 1 92 ? 7.921 1.645 7.964 1.00 95.50 92 GLY A O 1
ATOM 721 N N . ASP A 1 93 ? 9.434 2.098 9.556 1.00 94.00 93 ASP A N 1
ATOM 722 C CA . ASP A 1 93 ? 9.103 3.511 9.671 1.00 94.00 93 ASP A CA 1
ATOM 723 C C . ASP A 1 93 ? 10.309 4.338 10.135 1.00 94.00 93 ASP A C 1
ATOM 725 O O . ASP A 1 93 ? 11.324 3.822 10.604 1.00 94.00 93 ASP A O 1
ATOM 729 N N . ARG A 1 94 ? 10.212 5.661 9.991 1.00 92.12 94 ARG A N 1
ATOM 730 C CA . ARG A 1 94 ? 11.340 6.559 10.267 1.00 92.12 94 ARG A CA 1
ATOM 731 C C . ARG A 1 94 ? 11.648 6.690 11.759 1.00 92.12 94 ARG A C 1
ATOM 733 O O . ARG A 1 94 ? 12.811 6.766 12.144 1.00 92.12 94 ARG A O 1
ATOM 740 N N . LYS A 1 95 ? 10.617 6.782 12.605 1.00 89.56 95 LYS A N 1
ATOM 741 C CA . LYS A 1 95 ? 10.740 7.235 14.004 1.00 89.56 95 LYS A CA 1
ATOM 742 C C . LYS A 1 95 ? 10.713 6.096 15.021 1.00 89.56 95 LYS A C 1
ATOM 744 O O . LYS A 1 95 ? 11.178 6.287 16.145 1.00 89.56 95 LYS A O 1
ATOM 749 N N . GLY A 1 96 ? 10.255 4.924 14.616 1.00 88.75 96 GLY A N 1
ATOM 750 C CA . GLY A 1 96 ? 9.946 3.788 15.463 1.00 88.75 96 GLY A CA 1
ATOM 751 C C . GLY A 1 96 ? 8.544 3.830 16.076 1.00 88.75 96 GLY A C 1
ATOM 752 O O . GLY A 1 96 ? 8.338 3.244 17.131 1.00 88.75 96 GLY A O 1
ATOM 753 N N . GLU A 1 97 ? 7.603 4.557 15.468 1.00 88.44 97 GLU A N 1
ATOM 754 C CA . GLU A 1 97 ? 6.273 4.814 16.053 1.00 88.44 97 GLU A CA 1
ATOM 755 C C . GLU A 1 97 ? 5.260 3.683 15.804 1.00 88.44 97 GLU A C 1
ATOM 757 O O . GLU A 1 97 ? 4.222 3.630 16.456 1.00 88.44 97 GLU A O 1
ATOM 762 N N . PHE A 1 98 ? 5.557 2.759 14.886 1.00 89.94 98 PHE A N 1
ATOM 763 C CA . PHE A 1 98 ? 4.647 1.664 14.540 1.00 89.94 98 PHE A CA 1
ATOM 764 C C . PHE A 1 98 ? 4.829 0.406 15.395 1.00 89.94 98 PHE A C 1
ATOM 766 O O . PHE A 1 98 ? 4.044 -0.526 15.244 1.00 89.94 98 PHE A O 1
ATOM 773 N N . LYS A 1 99 ? 5.795 0.369 16.326 1.00 89.06 99 LYS A N 1
ATOM 774 C CA . LYS A 1 99 ? 6.040 -0.805 17.185 1.00 89.06 99 LYS A CA 1
ATOM 775 C C . LYS A 1 99 ? 4.784 -1.264 17.923 1.00 89.06 99 LYS A C 1
ATOM 777 O O . LYS A 1 99 ? 4.425 -2.439 17.879 1.00 89.06 99 LYS A O 1
ATOM 782 N N . ASP A 1 100 ? 4.113 -0.322 18.578 1.00 89.25 100 ASP A N 1
ATOM 783 C CA . ASP A 1 100 ? 2.929 -0.612 19.384 1.00 89.25 100 ASP A CA 1
ATOM 784 C C . ASP A 1 100 ? 1.741 -1.007 18.506 1.00 89.25 100 ASP A C 1
ATOM 786 O O . ASP A 1 100 ? 0.977 -1.891 18.881 1.00 89.25 100 ASP A O 1
ATOM 790 N N . VAL A 1 101 ? 1.634 -0.432 17.302 1.00 89.50 101 VAL A N 1
ATOM 791 C CA . VAL A 1 101 ? 0.624 -0.818 16.305 1.00 89.50 101 VAL A CA 1
ATOM 792 C C . VAL A 1 101 ? 0.853 -2.259 15.850 1.00 89.50 101 VAL A C 1
ATOM 794 O O . VAL A 1 101 ? -0.070 -3.062 15.889 1.00 89.50 101 VAL A O 1
ATOM 797 N N . ILE A 1 102 ? 2.081 -2.627 15.478 1.00 90.94 102 ILE A N 1
ATOM 798 C CA . ILE A 1 102 ? 2.436 -3.994 15.060 1.00 90.94 102 ILE A CA 1
ATOM 799 C C . ILE A 1 102 ? 2.111 -4.997 16.172 1.00 90.94 102 ILE A C 1
ATOM 801 O O . ILE A 1 102 ? 1.472 -6.020 15.918 1.00 90.94 102 ILE A O 1
ATOM 805 N N . LYS A 1 103 ? 2.500 -4.672 17.413 1.00 90.81 103 LYS A N 1
ATOM 806 C CA . LYS A 1 103 ? 2.223 -5.496 18.593 1.00 90.81 103 LYS A CA 1
ATOM 807 C C . LYS A 1 103 ? 0.723 -5.641 18.845 1.00 90.81 103 LYS A C 1
ATOM 809 O O . LYS A 1 103 ? 0.258 -6.752 19.075 1.00 90.81 103 LYS A O 1
ATOM 814 N N . TYR A 1 104 ? -0.026 -4.541 18.788 1.00 89.50 104 TYR A N 1
ATOM 815 C CA . TYR A 1 104 ? -1.480 -4.532 18.961 1.00 89.50 104 TYR A CA 1
ATOM 816 C C . TYR A 1 104 ? -2.186 -5.405 17.918 1.00 89.50 104 TYR A C 1
ATOM 818 O O . TYR A 1 104 ? -3.128 -6.122 18.243 1.00 89.50 104 TYR A O 1
ATOM 826 N N . LEU A 1 105 ? -1.700 -5.384 16.678 1.00 88.44 105 LEU A N 1
ATOM 827 C CA . LEU A 1 105 ? -2.248 -6.173 15.578 1.00 88.44 105 LEU A CA 1
ATOM 828 C C . LEU A 1 105 ? -1.809 -7.642 15.584 1.00 88.44 105 LEU A C 1
ATOM 830 O O . LEU A 1 105 ? -2.312 -8.414 14.768 1.00 88.44 105 LEU A O 1
ATOM 834 N N . GLY A 1 106 ? -0.881 -8.029 16.465 1.00 89.50 106 GLY A N 1
ATOM 835 C CA . GLY A 1 106 ? -0.369 -9.396 16.552 1.00 89.50 106 GLY A CA 1
ATOM 836 C C . GLY A 1 106 ? 0.397 -9.845 15.305 1.00 89.50 106 GLY A C 1
ATOM 837 O O . GLY A 1 106 ? 0.421 -11.035 14.997 1.00 89.50 106 GLY A O 1
ATOM 838 N N . ILE A 1 107 ? 0.996 -8.910 14.563 1.00 89.25 107 ILE A N 1
ATOM 839 C CA . ILE A 1 107 ? 1.727 -9.224 13.332 1.00 89.25 107 ILE A CA 1
ATOM 840 C C . ILE A 1 107 ? 3.136 -9.690 13.693 1.00 89.25 107 ILE A C 1
ATOM 842 O O . ILE A 1 107 ? 3.903 -8.956 14.315 1.00 89.25 107 ILE A O 1
ATOM 846 N N . ASN A 1 108 ? 3.496 -10.896 13.257 1.00 90.38 108 ASN A N 1
ATOM 847 C CA . ASN A 1 108 ? 4.870 -11.378 13.319 1.00 90.38 108 ASN A CA 1
ATOM 848 C C . ASN A 1 108 ? 5.625 -10.924 12.061 1.00 90.38 108 ASN A C 1
ATOM 850 O O . ASN A 1 108 ? 5.370 -11.431 10.969 1.00 90.38 108 ASN A O 1
ATOM 854 N N . CYS A 1 109 ? 6.522 -9.951 12.201 1.00 92.94 109 CYS A N 1
ATOM 855 C CA . CYS A 1 109 ? 7.272 -9.371 11.089 1.00 92.94 109 CYS A CA 1
ATOM 856 C C . CYS A 1 109 ? 8.696 -8.997 11.494 1.00 92.94 109 CYS A C 1
ATOM 858 O O . CYS A 1 109 ? 8.982 -8.772 12.670 1.00 92.94 109 CYS A O 1
ATOM 860 N N . LEU A 1 110 ? 9.561 -8.801 10.499 1.00 94.69 110 LEU A N 1
ATOM 861 C CA . LEU A 1 110 ? 10.790 -8.044 10.692 1.00 94.69 110 LEU A CA 1
ATOM 862 C C . LEU A 1 110 ? 10.451 -6.553 10.764 1.00 94.69 110 LEU A C 1
ATOM 864 O O . LEU A 1 110 ? 10.087 -5.944 9.756 1.00 94.69 110 LEU A O 1
ATOM 868 N N . TYR A 1 111 ? 10.582 -5.964 11.950 1.00 95.06 111 TYR A N 1
ATOM 869 C CA . TYR A 1 111 ? 10.358 -4.538 12.140 1.00 95.06 111 TYR A CA 1
ATOM 870 C C . TYR A 1 111 ? 11.669 -3.746 12.104 1.00 95.06 111 TYR A C 1
ATOM 872 O O . TYR A 1 111 ? 12.628 -4.043 12.819 1.00 95.06 111 TYR A O 1
ATOM 880 N N . VAL A 1 112 ? 11.702 -2.716 11.260 1.00 95.12 112 VAL A N 1
ATOM 881 C CA . VAL A 1 112 ? 12.891 -1.912 10.978 1.00 95.12 112 VAL A CA 1
ATOM 882 C C . VAL A 1 112 ? 12.600 -0.436 11.248 1.00 95.12 112 VAL A C 1
ATOM 884 O O . VAL A 1 112 ? 11.556 0.076 10.849 1.00 95.12 112 VAL A O 1
ATOM 887 N N . SER A 1 113 ? 13.520 0.293 11.883 1.00 93.75 113 SER A N 1
ATOM 888 C CA . SER A 1 113 ? 13.410 1.756 11.934 1.00 93.75 113 SER A CA 1
ATOM 889 C C . SER A 1 113 ? 14.700 2.503 11.647 1.00 93.75 113 SER A C 1
ATOM 891 O O . SER A 1 113 ? 15.789 2.101 12.054 1.00 93.75 113 SER A O 1
ATOM 893 N N . GLU A 1 114 ? 14.580 3.660 10.997 1.00 90.81 114 GLU A N 1
ATOM 894 C CA . GLU A 1 114 ? 15.745 4.504 10.696 1.00 90.81 114 GLU A CA 1
ATOM 895 C C . GLU A 1 114 ? 16.329 5.135 11.976 1.00 90.81 114 GLU A C 1
ATOM 897 O O . GLU A 1 114 ? 17.545 5.289 12.108 1.00 90.81 114 GLU A O 1
ATOM 902 N N . SER A 1 115 ? 15.479 5.426 12.969 1.00 86.56 115 SER A N 1
ATOM 903 C CA . SER A 1 115 ? 15.887 5.962 14.275 1.00 86.56 115 SER A CA 1
ATOM 904 C C . SER A 1 115 ? 16.676 4.977 15.149 1.00 86.56 115 SER A C 1
ATOM 906 O O . SER A 1 115 ? 17.300 5.404 16.118 1.00 86.56 115 SER A O 1
ATOM 908 N N . GLY A 1 116 ? 16.653 3.673 14.842 1.00 69.62 116 GLY A N 1
ATOM 909 C CA . GLY A 1 116 ? 17.339 2.631 15.617 1.00 69.62 116 GLY A CA 1
ATOM 910 C C . GLY A 1 116 ? 16.694 2.275 16.960 1.00 69.62 116 GLY A C 1
ATOM 911 O O . GLY A 1 116 ? 17.317 1.597 17.766 1.00 69.62 116 GLY A O 1
ATOM 912 N N . LYS A 1 117 ? 15.453 2.708 17.214 1.00 63.53 117 LYS A N 1
ATOM 913 C CA . LYS A 1 117 ? 14.703 2.407 18.451 1.00 63.53 117 LYS A CA 1
ATOM 914 C C . LYS A 1 117 ? 14.124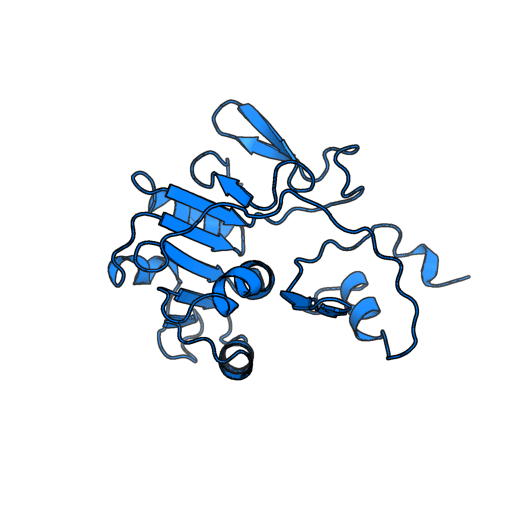 0.977 18.518 1.00 63.53 117 LYS A C 1
ATOM 916 O O . LYS A 1 117 ? 13.422 0.656 19.474 1.00 63.53 117 LYS A O 1
ATOM 921 N N . ASN A 1 118 ? 14.382 0.134 17.515 1.00 67.88 118 ASN A N 1
ATOM 922 C CA . ASN A 1 118 ? 13.684 -1.135 17.284 1.00 67.88 118 ASN A CA 1
ATOM 923 C C . ASN A 1 118 ? 14.617 -2.284 16.888 1.00 67.88 118 ASN A C 1
ATOM 925 O O . ASN A 1 118 ? 15.828 -2.104 16.808 1.00 67.88 118 ASN A O 1
ATOM 929 N N . ASP A 1 119 ? 14.019 -3.453 16.642 1.00 72.06 119 ASP A N 1
ATOM 930 C CA . ASP A 1 119 ? 14.671 -4.752 16.439 1.00 72.06 119 ASP A CA 1
ATOM 931 C C . ASP A 1 119 ? 15.811 -4.709 15.408 1.00 72.06 119 ASP A C 1
ATOM 933 O O . ASP A 1 119 ? 16.844 -5.357 15.596 1.00 72.06 119 ASP A O 1
ATOM 937 N N . LYS A 1 120 ? 15.664 -3.902 14.346 1.00 88.56 120 LYS A N 1
ATOM 938 C CA . LYS A 1 120 ? 16.741 -3.561 13.408 1.00 88.56 120 LYS A CA 1
ATOM 939 C C . LYS A 1 120 ? 16.744 -2.071 13.064 1.00 88.56 120 LYS A C 1
ATOM 941 O O . LYS A 1 120 ? 15.698 -1.468 12.819 1.00 88.56 120 LYS A O 1
ATOM 946 N N . LYS A 1 121 ? 17.943 -1.487 12.978 1.00 93.44 121 LYS A N 1
ATOM 947 C CA . LYS A 1 121 ? 18.158 -0.132 12.454 1.00 93.44 121 LYS A CA 1
ATOM 948 C C . LYS A 1 121 ? 18.373 -0.180 10.940 1.00 93.44 121 LYS A C 1
ATOM 950 O O . LYS A 1 121 ? 19.246 -0.918 10.495 1.00 93.44 121 LYS A O 1
ATOM 955 N N . GLY A 1 122 ? 17.636 0.623 10.174 1.00 94.31 122 GLY A N 1
ATOM 956 C CA . GLY A 1 122 ? 17.811 0.741 8.719 1.00 94.31 122 GLY A CA 1
ATOM 957 C C . GLY A 1 122 ? 16.517 1.064 7.972 1.00 94.31 122 GLY A C 1
ATOM 958 O O . GLY A 1 122 ? 15.558 1.564 8.562 1.00 94.31 122 GLY A O 1
ATOM 959 N N . LYS A 1 123 ? 16.492 0.762 6.674 1.00 95.69 123 LYS A N 1
ATOM 960 C CA . LYS A 1 123 ? 15.308 0.822 5.806 1.00 95.69 123 LYS A CA 1
ATOM 961 C C . LYS A 1 123 ? 14.854 -0.587 5.449 1.00 95.69 123 LYS A C 1
ATOM 963 O O . LYS A 1 123 ? 15.649 -1.518 5.425 1.00 95.69 123 LYS A O 1
ATOM 968 N N . VAL A 1 124 ? 13.582 -0.748 5.089 1.00 96.25 124 VAL A N 1
ATOM 969 C CA . VAL A 1 124 ? 13.034 -2.055 4.670 1.00 96.25 124 VAL A CA 1
ATOM 970 C C . VAL A 1 124 ? 13.789 -2.670 3.482 1.00 96.25 124 VAL A C 1
ATOM 972 O O . VAL A 1 124 ? 13.913 -3.886 3.389 1.00 96.25 124 VAL A O 1
ATOM 975 N N . THR A 1 125 ? 14.340 -1.827 2.603 1.00 96.50 125 THR A N 1
ATOM 976 C CA . THR A 1 125 ? 15.130 -2.220 1.426 1.00 96.50 125 THR A CA 1
ATOM 977 C C . THR A 1 125 ? 16.438 -2.919 1.771 1.00 96.50 125 THR A C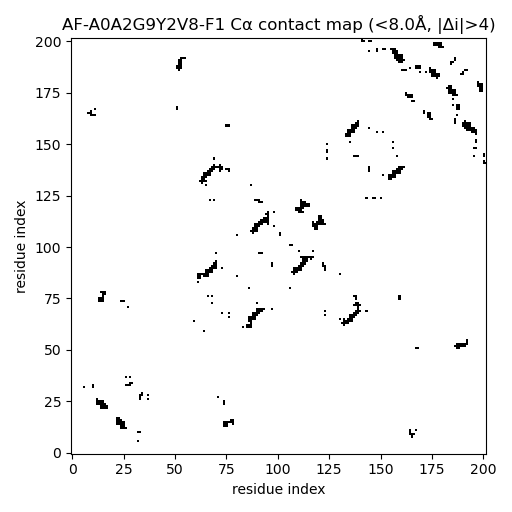 1
ATOM 979 O O . THR A 1 125 ? 16.980 -3.624 0.927 1.00 96.50 125 THR A O 1
ATOM 982 N N . ASP A 1 126 ? 16.943 -2.726 2.988 1.00 95.69 126 ASP A N 1
ATOM 983 C CA . ASP A 1 126 ? 18.252 -3.227 3.409 1.00 95.69 126 ASP A CA 1
ATOM 984 C C . ASP A 1 126 ? 18.180 -4.700 3.849 1.00 95.69 126 ASP A C 1
ATOM 986 O O . ASP A 1 126 ? 19.207 -5.345 4.032 1.00 95.69 126 ASP A O 1
ATOM 990 N N . PHE A 1 127 ? 16.967 -5.239 4.013 1.00 96.12 127 PHE A N 1
ATOM 991 C CA . PHE A 1 127 ? 16.726 -6.558 4.605 1.00 96.12 127 PHE A CA 1
ATOM 992 C C . PHE A 1 127 ? 15.961 -7.516 3.684 1.00 96.12 127 PHE A C 1
ATOM 994 O O . PHE A 1 127 ? 15.536 -8.580 4.129 1.00 96.12 127 PHE A O 1
ATOM 1001 N N . LEU A 1 128 ? 15.779 -7.170 2.405 1.00 95.94 128 LEU A N 1
ATOM 1002 C CA . LEU A 1 128 ? 15.050 -8.022 1.455 1.00 95.94 128 LEU A CA 1
ATOM 1003 C C . LEU A 1 128 ? 15.730 -9.386 1.264 1.00 95.94 128 LEU A C 1
ATOM 1005 O O . LEU A 1 128 ? 15.040 -10.396 1.170 1.00 95.94 128 LEU A O 1
ATOM 1009 N N . ASP A 1 129 ? 17.065 -9.418 1.266 1.00 94.56 129 ASP A N 1
ATOM 1010 C CA . ASP A 1 129 ? 17.866 -10.627 1.019 1.00 94.56 129 ASP A CA 1
ATOM 1011 C C . ASP A 1 129 ? 17.773 -11.663 2.157 1.00 94.56 129 ASP A C 1
ATOM 1013 O O . ASP A 1 129 ? 18.228 -12.794 2.011 1.00 94.56 129 ASP A O 1
ATOM 1017 N N . MET A 1 130 ? 17.149 -11.306 3.286 1.00 94.62 130 MET A N 1
ATOM 1018 C CA . MET A 1 130 ? 16.836 -12.250 4.366 1.00 94.62 130 MET A CA 1
ATOM 1019 C C . MET A 1 130 ? 15.661 -13.179 4.028 1.00 94.62 130 MET A C 1
ATOM 1021 O O . MET A 1 130 ? 15.388 -14.112 4.784 1.00 94.62 130 MET A O 1
ATOM 1025 N N . PHE A 1 131 ? 14.944 -12.913 2.934 1.00 94.69 131 PHE A N 1
ATOM 1026 C CA . PHE A 1 131 ? 13.732 -13.626 2.553 1.00 94.69 131 PHE A CA 1
ATOM 1027 C C . PHE A 1 131 ? 13.876 -14.222 1.152 1.00 94.69 131 PHE A C 1
ATOM 1029 O O . PHE A 1 131 ? 14.314 -13.554 0.215 1.00 94.69 131 PHE A O 1
ATOM 1036 N N . ASP A 1 132 ? 13.427 -15.465 0.987 1.00 93.25 132 ASP A N 1
ATOM 1037 C CA . ASP A 1 132 ? 13.224 -16.063 -0.332 1.00 93.25 132 ASP A CA 1
ATOM 1038 C C . ASP A 1 132 ? 11.816 -15.712 -0.838 1.00 93.25 132 ASP A C 1
ATOM 1040 O O . ASP A 1 132 ? 10.815 -16.017 -0.190 1.00 93.25 132 ASP A O 1
ATOM 1044 N N . PHE A 1 133 ? 11.731 -15.028 -1.980 1.00 95.12 133 PHE A N 1
ATOM 1045 C CA . PHE A 1 133 ? 10.464 -14.585 -2.566 1.00 95.12 133 PHE A CA 1
ATOM 1046 C C . PHE A 1 133 ? 10.588 -14.359 -4.075 1.00 95.12 133 PHE A C 1
ATOM 1048 O O . PHE A 1 133 ? 11.616 -13.871 -4.557 1.00 95.12 133 PHE A O 1
ATOM 1055 N N . ASN A 1 134 ? 9.506 -14.636 -4.807 1.00 95.69 134 ASN A N 1
ATOM 1056 C CA . ASN A 1 134 ? 9.350 -14.299 -6.229 1.00 95.69 134 ASN A CA 1
ATOM 1057 C C . ASN A 1 134 ? 8.360 -13.142 -6.455 1.00 95.69 134 ASN A C 1
ATOM 1059 O O . ASN A 1 134 ? 8.341 -12.556 -7.538 1.00 95.69 134 ASN A O 1
ATOM 1063 N N . THR A 1 135 ? 7.571 -12.806 -5.430 1.00 95.44 135 THR A N 1
ATOM 1064 C CA . THR A 1 135 ? 6.566 -11.746 -5.455 1.00 95.44 135 THR A CA 1
ATOM 1065 C C . THR A 1 135 ? 6.800 -10.798 -4.290 1.00 95.44 135 THR A C 1
ATOM 1067 O O . THR A 1 135 ? 7.025 -11.234 -3.164 1.00 95.44 135 THR A O 1
ATOM 1070 N N . LEU A 1 136 ? 6.750 -9.496 -4.548 1.00 97.19 136 LEU A N 1
ATOM 1071 C CA . LEU A 1 136 ? 6.805 -8.460 -3.527 1.00 97.19 136 LEU A CA 1
ATOM 1072 C C . LEU A 1 136 ? 5.524 -7.634 -3.599 1.00 97.19 136 LEU A C 1
ATOM 1074 O O . LEU A 1 136 ? 5.225 -7.067 -4.647 1.00 97.19 136 LEU A O 1
ATOM 1078 N N . LEU A 1 137 ? 4.780 -7.566 -2.496 1.00 96.31 137 LEU A N 1
ATOM 1079 C CA . LEU A 1 137 ? 3.612 -6.699 -2.342 1.00 96.31 137 LEU A CA 1
ATOM 1080 C C . LEU A 1 137 ? 3.976 -5.566 -1.382 1.00 96.31 137 LEU A C 1
ATOM 1082 O O . LEU A 1 137 ? 4.218 -5.816 -0.201 1.00 96.31 137 LEU A O 1
ATOM 1086 N N . ALA A 1 138 ? 4.009 -4.328 -1.869 1.00 97.25 138 ALA A N 1
ATOM 1087 C CA . ALA A 1 138 ? 4.390 -3.178 -1.055 1.00 97.25 138 ALA A CA 1
ATOM 1088 C C . ALA A 1 138 ? 3.284 -2.135 -0.906 1.00 97.25 138 ALA A C 1
ATOM 1090 O O . ALA A 1 138 ? 2.484 -1.913 -1.811 1.00 97.25 138 ALA A O 1
ATOM 1091 N N . CYS A 1 139 ? 3.299 -1.431 0.221 1.00 96.75 139 CYS A N 1
ATOM 1092 C CA . CYS A 1 139 ? 2.507 -0.225 0.431 1.00 96.75 139 CYS A CA 1
ATOM 1093 C C . CYS A 1 139 ? 3.283 0.754 1.313 1.00 96.75 139 CYS A C 1
ATOM 1095 O O . CYS A 1 139 ? 3.810 0.373 2.360 1.00 96.75 139 CYS A O 1
ATOM 1097 N N . GLY A 1 140 ? 3.372 2.016 0.905 1.00 95.56 140 GLY A N 1
ATOM 1098 C CA . GLY A 1 140 ? 4.068 3.059 1.653 1.00 95.56 140 GLY A CA 1
ATOM 1099 C C . GLY A 1 140 ? 4.480 4.222 0.757 1.00 95.56 140 GLY A C 1
ATOM 1100 O O . GLY A 1 140 ? 4.006 4.353 -0.366 1.00 95.56 140 GLY A O 1
ATOM 1101 N N . SER A 1 141 ? 5.384 5.071 1.253 1.00 94.75 141 SER A N 1
ATOM 1102 C CA . SER A 1 141 ? 5.818 6.276 0.530 1.00 94.75 141 SER A CA 1
ATOM 1103 C C . SER A 1 141 ? 6.376 5.965 -0.863 1.00 94.75 141 SER A C 1
ATOM 1105 O O . SER A 1 141 ? 7.109 4.985 -1.016 1.00 94.75 141 SER A O 1
ATOM 1107 N N . GLN A 1 142 ? 6.152 6.855 -1.833 1.00 95.19 142 GLN A N 1
ATOM 1108 C CA . GLN A 1 142 ? 6.688 6.704 -3.192 1.00 95.19 142 GLN A CA 1
ATOM 1109 C C . GLN A 1 142 ? 8.213 6.499 -3.216 1.00 95.19 142 GLN A C 1
ATOM 1111 O O . GLN A 1 142 ? 8.698 5.670 -3.975 1.00 95.19 142 GLN A O 1
ATOM 1116 N N . GLN A 1 143 ? 8.970 7.148 -2.319 1.00 95.44 143 GLN A N 1
ATOM 1117 C CA . GLN A 1 143 ? 10.423 6.937 -2.190 1.00 95.44 143 GLN A CA 1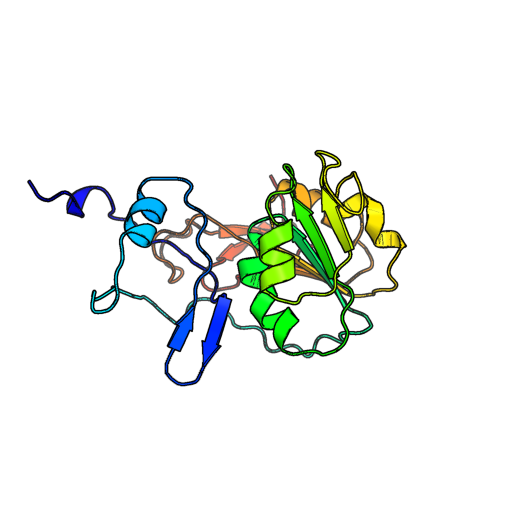
ATOM 1118 C C . GLN A 1 143 ? 10.781 5.481 -1.858 1.00 95.44 143 GLN A C 1
ATOM 1120 O O . GLN A 1 143 ? 11.726 4.928 -2.416 1.00 95.44 143 GLN A O 1
ATOM 1125 N N . MET A 1 144 ? 10.018 4.850 -0.961 1.00 96.44 144 MET A N 1
ATOM 1126 C CA . MET A 1 144 ? 10.202 3.440 -0.617 1.00 96.44 144 MET A CA 1
ATOM 1127 C C . MET A 1 144 ? 9.859 2.550 -1.810 1.00 96.44 144 MET A C 1
ATOM 1129 O O . MET A 1 144 ? 10.630 1.654 -2.135 1.00 96.44 144 MET A O 1
ATOM 1133 N N . LEU A 1 145 ? 8.735 2.812 -2.482 1.00 97.44 145 LEU A N 1
ATOM 1134 C CA . LEU A 1 145 ? 8.305 2.016 -3.631 1.00 97.44 145 LEU A CA 1
ATOM 1135 C C . LEU A 1 145 ? 9.308 2.112 -4.799 1.00 97.44 145 LEU A C 1
ATOM 1137 O O . LEU A 1 145 ? 9.727 1.101 -5.357 1.00 97.44 145 LEU A O 1
ATOM 1141 N N . LYS A 1 146 ? 9.806 3.319 -5.087 1.00 97.19 146 LYS A N 1
ATOM 1142 C CA 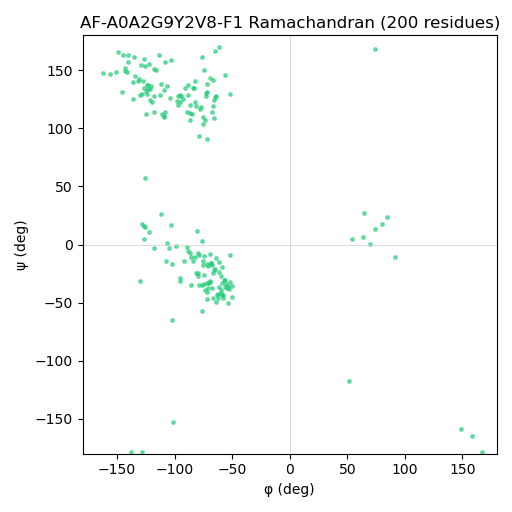. LYS A 1 146 ? 10.877 3.570 -6.063 1.00 97.19 146 LYS A CA 1
ATOM 1143 C C . LYS A 1 146 ? 12.156 2.804 -5.727 1.00 97.19 146 LYS A C 1
ATOM 1145 O O . LYS A 1 146 ? 12.772 2.213 -6.611 1.00 97.19 146 LYS A O 1
ATOM 1150 N N . ALA A 1 147 ? 12.549 2.786 -4.453 1.00 97.06 147 ALA A N 1
ATOM 1151 C CA . ALA A 1 147 ? 13.728 2.053 -3.999 1.00 97.06 147 ALA A CA 1
ATOM 1152 C C . ALA A 1 147 ? 13.544 0.526 -4.069 1.00 97.06 147 ALA A C 1
ATOM 1154 O O . ALA A 1 147 ? 14.508 -0.190 -4.324 1.00 97.06 147 ALA A O 1
ATOM 1155 N N . LEU A 1 148 ? 12.320 0.025 -3.880 1.00 97.81 148 LEU A N 1
ATOM 1156 C CA . LEU A 1 148 ? 11.997 -1.394 -4.041 1.00 97.81 148 LEU A CA 1
ATOM 1157 C C . LEU A 1 148 ? 12.017 -1.822 -5.513 1.00 97.81 148 LEU A C 1
ATOM 1159 O O . LEU A 1 148 ? 12.535 -2.896 -5.800 1.00 97.81 148 LEU A O 1
ATOM 1163 N N . LYS A 1 149 ? 11.557 -0.972 -6.444 1.00 96.75 149 LYS A N 1
ATOM 1164 C CA . LYS A 1 149 ? 11.554 -1.257 -7.893 1.00 96.75 149 LYS A CA 1
ATOM 1165 C C . LYS A 1 149 ? 12.915 -1.741 -8.407 1.00 96.75 149 LYS A C 1
ATOM 1167 O O . LYS A 1 149 ? 13.002 -2.723 -9.140 1.00 96.75 149 LYS A O 1
ATOM 1172 N N . SER A 1 150 ? 14.001 -1.076 -8.006 1.00 92.94 150 SER A N 1
ATOM 1173 C CA . SER A 1 150 ? 15.359 -1.449 -8.435 1.00 92.94 150 SER A CA 1
ATOM 1174 C C . SER A 1 150 ? 15.828 -2.798 -7.875 1.00 92.94 150 SER A C 1
ATOM 1176 O O . SER A 1 150 ? 16.758 -3.394 -8.410 1.00 92.94 150 SER A O 1
ATOM 1178 N N . LYS A 1 151 ? 15.172 -3.306 -6.827 1.00 93.44 151 LYS A N 1
ATOM 1179 C CA . LYS A 1 151 ? 15.457 -4.587 -6.168 1.00 93.44 151 LYS A CA 1
ATOM 1180 C C . LYS A 1 151 ? 14.529 -5.720 -6.628 1.00 93.44 151 LYS A C 1
ATOM 1182 O O . LYS A 1 151 ? 14.684 -6.850 -6.172 1.00 93.44 151 LYS A O 1
ATOM 1187 N N . THR A 1 152 ? 13.575 -5.447 -7.523 1.00 92.19 152 THR A N 1
ATOM 1188 C CA . THR A 1 152 ? 12.524 -6.399 -7.929 1.00 92.19 152 THR A CA 1
ATOM 1189 C C . THR A 1 152 ? 12.432 -6.636 -9.436 1.00 92.19 152 THR A C 1
ATOM 1191 O O . THR A 1 152 ? 11.444 -7.204 -9.885 1.00 92.19 152 THR A O 1
ATOM 1194 N N . GLN A 1 153 ? 13.438 -6.257 -10.233 1.00 82.81 153 GLN A N 1
ATOM 1195 C CA . GLN A 1 153 ? 13.354 -6.297 -11.706 1.00 82.81 153 GLN A CA 1
ATOM 1196 C C . GLN A 1 153 ? 12.994 -7.678 -12.292 1.00 82.81 153 GLN A C 1
ATOM 1198 O O . GLN A 1 153 ? 12.264 -7.751 -13.273 1.00 82.81 153 GLN A O 1
ATOM 1203 N N . ASN A 1 154 ? 13.436 -8.770 -11.659 1.00 89.94 154 ASN A N 1
ATOM 1204 C CA . ASN A 1 154 ? 13.139 -10.150 -12.081 1.00 89.94 154 ASN A CA 1
ATOM 1205 C C . ASN A 1 154 ? 12.059 -10.826 -11.221 1.00 89.94 154 ASN A C 1
ATOM 1207 O O . ASN A 1 154 ? 11.955 -12.051 -11.183 1.00 89.94 154 ASN A O 1
ATOM 1211 N N . LYS A 1 155 ? 11.299 -10.039 -10.459 1.00 95.25 155 LYS A N 1
ATOM 1212 C CA . LYS A 1 155 ? 10.277 -10.511 -9.525 1.00 95.25 155 LYS A CA 1
ATOM 1213 C C . LYS A 1 155 ? 8.952 -9.835 -9.845 1.00 95.25 155 LYS A C 1
ATOM 1215 O O . LYS A 1 155 ? 8.909 -8.718 -10.360 1.00 95.25 155 LYS A O 1
ATOM 1220 N N . ARG A 1 156 ? 7.849 -10.493 -9.499 1.00 95.88 156 ARG A N 1
ATOM 1221 C CA . ARG A 1 156 ? 6.530 -9.866 -9.570 1.00 95.88 156 ARG A CA 1
ATOM 1222 C C . ARG A 1 156 ? 6.473 -8.762 -8.515 1.00 95.88 156 ARG A C 1
ATOM 1224 O O . ARG A 1 156 ? 6.533 -9.058 -7.325 1.00 95.88 156 ARG A O 1
ATOM 1231 N N . TYR A 1 157 ? 6.368 -7.504 -8.934 1.00 97.19 157 TYR A N 1
ATOM 1232 C CA . TYR A 1 157 ? 6.296 -6.371 -8.016 1.00 97.19 157 TYR A CA 1
ATOM 1233 C C . TYR A 1 157 ? 4.911 -5.733 -8.058 1.00 97.19 157 TYR A C 1
ATOM 1235 O O . TYR A 1 157 ? 4.506 -5.151 -9.058 1.00 97.19 157 TYR A O 1
ATOM 1243 N N . LEU A 1 158 ? 4.178 -5.858 -6.959 1.00 96.19 158 LEU A N 1
ATOM 1244 C CA . LEU A 1 158 ? 2.843 -5.314 -6.785 1.00 96.19 158 LEU A CA 1
ATOM 1245 C C . LEU A 1 158 ? 2.877 -4.189 -5.754 1.00 96.19 158 LEU A C 1
ATOM 1247 O O . LEU A 1 158 ? 3.517 -4.310 -4.706 1.00 96.19 158 LEU A O 1
ATOM 1251 N N . VAL A 1 159 ? 2.153 -3.109 -6.024 1.00 96.25 159 VAL A N 1
ATOM 1252 C CA . VAL A 1 159 ? 2.055 -1.976 -5.102 1.00 96.25 159 VAL A CA 1
ATOM 1253 C C . VAL A 1 159 ? 0.608 -1.614 -4.838 1.00 96.25 159 VAL A C 1
ATOM 1255 O O . VAL A 1 159 ? -0.163 -1.425 -5.773 1.00 96.25 159 VAL A O 1
ATOM 1258 N N . LEU A 1 160 ? 0.243 -1.491 -3.564 1.00 95.75 160 LEU A N 1
ATOM 1259 C CA . LEU A 1 160 ? -0.942 -0.740 -3.162 1.00 95.75 160 LEU A CA 1
ATOM 1260 C C . LEU A 1 160 ? -0.556 0.735 -3.199 1.00 95.75 160 LEU A C 1
ATOM 1262 O O . LEU A 1 160 ? 0.058 1.254 -2.264 1.00 95.75 160 LEU A O 1
ATOM 1266 N N . TYR A 1 161 ? -0.835 1.359 -4.337 1.00 95.31 161 TYR A N 1
ATOM 1267 C CA . TYR A 1 161 ? -0.432 2.723 -4.623 1.00 95.31 161 TYR A CA 1
ATOM 1268 C C . TYR A 1 161 ? -1.432 3.710 -4.027 1.00 95.31 161 TYR A C 1
ATOM 1270 O O . TYR A 1 161 ? -2.645 3.549 -4.176 1.00 95.31 161 TYR A O 1
ATOM 1278 N N . GLU A 1 162 ? -0.920 4.744 -3.371 1.00 92.75 162 GLU A N 1
ATOM 1279 C CA . GLU A 1 162 ? -1.722 5.842 -2.843 1.00 92.75 162 GLU A CA 1
ATOM 1280 C C . GLU A 1 162 ? -1.505 7.083 -3.705 1.00 92.75 162 GLU A C 1
ATOM 1282 O O . GLU A 1 162 ? -0.374 7.412 -4.053 1.00 92.75 162 GLU A O 1
ATOM 1287 N N . GLU A 1 163 ? -2.595 7.776 -4.026 1.00 93.44 163 GLU A N 1
ATOM 1288 C CA . GLU A 1 163 ? -2.569 9.052 -4.735 1.00 93.44 163 GLU A CA 1
ATOM 1289 C C . GLU A 1 163 ? -3.604 10.018 -4.175 1.00 93.44 163 GLU A C 1
ATOM 1291 O O . GLU A 1 163 ? -4.563 9.624 -3.499 1.00 93.44 163 GLU A O 1
ATOM 1296 N N . ILE A 1 164 ? -3.436 11.296 -4.506 1.00 91.56 164 ILE A N 1
ATOM 1297 C CA . ILE A 1 164 ? -4.459 12.299 -4.229 1.00 91.56 164 ILE A CA 1
ATOM 1298 C C . ILE A 1 164 ? -5.708 11.968 -5.055 1.00 91.56 164 ILE A C 1
ATOM 1300 O O . ILE A 1 164 ? -5.670 11.809 -6.271 1.00 91.56 164 ILE A O 1
ATOM 1304 N N . MET A 1 165 ? -6.860 11.880 -4.388 1.00 94.19 165 MET A N 1
ATOM 1305 C CA . MET A 1 165 ? -8.146 11.626 -5.038 1.00 94.19 165 MET A CA 1
ATOM 1306 C C . MET A 1 165 ? -9.123 12.762 -4.752 1.00 94.19 165 MET A C 1
ATOM 1308 O O . MET A 1 165 ? -9.297 13.165 -3.602 1.00 94.19 165 MET A O 1
ATOM 1312 N N . ALA A 1 166 ? -9.807 13.233 -5.797 1.00 93.25 166 ALA A N 1
ATOM 1313 C CA . ALA A 1 166 ? -10.945 14.142 -5.666 1.00 93.25 166 ALA A CA 1
ATOM 1314 C C . ALA A 1 166 ? -12.275 13.393 -5.842 1.00 93.25 166 ALA A C 1
ATOM 1316 O O . ALA A 1 166 ? -13.039 13.276 -4.887 1.00 93.25 166 ALA A O 1
ATOM 1317 N N . CYS A 1 167 ? -12.540 12.847 -7.038 1.00 94.44 167 CYS A N 1
ATOM 1318 C CA . CYS A 1 167 ? -13.812 12.167 -7.314 1.00 94.44 167 CYS A CA 1
ATOM 1319 C C . CYS A 1 167 ? -13.889 10.736 -6.755 1.00 94.44 167 CYS A C 1
ATOM 1321 O O . CYS A 1 167 ? -14.965 10.296 -6.370 1.00 94.44 167 CYS A O 1
ATOM 1323 N N . GLY A 1 168 ? -12.773 9.996 -6.743 1.00 94.62 168 GLY A N 1
ATOM 1324 C CA . GLY A 1 168 ? -12.733 8.582 -6.344 1.00 94.62 168 GLY A CA 1
ATOM 1325 C C . GLY A 1 168 ? -13.414 7.602 -7.314 1.00 94.62 168 GLY A C 1
ATOM 1326 O O . GLY A 1 168 ? -13.400 6.410 -7.052 1.00 94.62 168 GLY A O 1
ATOM 1327 N N . VAL A 1 169 ? -13.980 8.075 -8.429 1.00 95.62 169 VAL A N 1
ATOM 1328 C CA . VAL A 1 169 ? -14.799 7.271 -9.366 1.00 95.62 169 VAL A CA 1
ATOM 1329 C C . VAL A 1 169 ? -14.311 7.344 -10.818 1.00 95.62 169 VAL A C 1
ATOM 1331 O O . VAL A 1 169 ? -15.030 7.006 -11.749 1.00 95.62 169 VAL A O 1
ATOM 1334 N N . GLY A 1 170 ? -13.078 7.809 -11.027 1.00 95.25 170 GLY A N 1
ATOM 1335 C CA . GLY A 1 170 ? -12.413 7.779 -12.333 1.00 95.25 170 GLY A CA 1
ATOM 1336 C C . GLY A 1 170 ? -12.801 8.889 -13.313 1.00 95.25 170 GLY A C 1
ATOM 1337 O O . GLY A 1 170 ? -12.518 8.732 -14.496 1.00 95.25 170 GLY A O 1
ATOM 1338 N N . LEU A 1 171 ? -13.414 9.985 -12.855 1.00 96.00 171 LEU A N 1
ATOM 1339 C CA . LEU A 1 171 ? -13.870 11.085 -13.722 1.00 96.00 171 LEU A CA 1
ATOM 1340 C C . LEU A 1 171 ? -12.885 12.255 -13.852 1.00 96.00 171 LEU A C 1
ATOM 1342 O O . LEU A 1 171 ? -12.891 12.937 -14.865 1.00 96.00 171 LEU A O 1
ATOM 1346 N N . CYS A 1 172 ? -12.093 12.538 -12.816 1.00 95.56 172 CYS A N 1
ATOM 1347 C CA . CYS A 1 172 ? -11.322 13.787 -12.731 1.00 95.56 172 CYS A CA 1
ATOM 1348 C C . CYS A 1 172 ? -9.821 13.640 -13.012 1.00 95.56 172 CYS A C 1
ATOM 1350 O O . CYS A 1 172 ? -9.100 14.620 -12.876 1.00 95.56 172 CYS A O 1
ATOM 1352 N N . ASP A 1 173 ? -9.340 12.416 -13.244 1.00 94.81 173 ASP A N 1
ATOM 1353 C CA . ASP A 1 173 ? -7.930 12.051 -13.484 1.00 94.81 173 ASP A CA 1
ATOM 1354 C C . ASP A 1 173 ? -6.889 12.495 -12.438 1.00 94.81 173 ASP A C 1
ATOM 1356 O O . ASP A 1 173 ? -5.711 12.193 -12.572 1.00 94.81 173 ASP A O 1
ATOM 1360 N N . GLY A 1 174 ? -7.310 13.094 -11.321 1.00 94.81 174 GLY A N 1
ATOM 1361 C CA . GLY A 1 174 ? -6.405 13.554 -10.259 1.00 94.81 174 GLY A CA 1
ATOM 1362 C C . GLY A 1 174 ? -5.573 12.456 -9.582 1.00 94.81 174 GLY A C 1
ATOM 1363 O O . GLY A 1 174 ? -4.595 12.776 -8.927 1.00 94.81 174 GLY A O 1
ATOM 1364 N N . CYS A 1 175 ? -5.940 11.183 -9.765 1.00 96.56 175 CYS A N 1
ATOM 1365 C CA . CYS A 1 175 ? -5.200 10.019 -9.261 1.00 96.56 175 CYS A CA 1
ATOM 1366 C C . CYS A 1 175 ? -4.555 9.192 -10.387 1.00 96.56 175 CYS A C 1
ATOM 1368 O O . CYS A 1 175 ? -4.437 7.9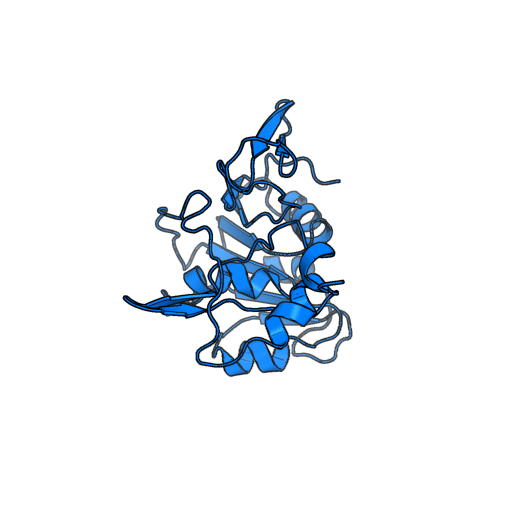70 -10.276 1.00 96.56 175 CYS A O 1
ATOM 1370 N N . ALA A 1 176 ? -4.254 9.822 -11.523 1.00 97.06 176 ALA A N 1
ATOM 1371 C CA . ALA A 1 176 ? -3.586 9.167 -12.636 1.00 97.06 176 ALA A CA 1
ATOM 1372 C C . ALA A 1 176 ? -2.105 8.913 -12.313 1.00 97.06 176 ALA A C 1
ATOM 1374 O O . ALA A 1 176 ? -1.378 9.818 -11.920 1.00 97.06 176 ALA A O 1
ATOM 1375 N N . VAL A 1 177 ? -1.660 7.679 -12.533 1.00 97.19 177 VAL A N 1
ATOM 1376 C CA . VAL A 1 177 ? -0.275 7.225 -12.375 1.00 97.19 177 VAL A CA 1
ATOM 1377 C C . VAL A 1 177 ? 0.270 6.875 -13.749 1.00 97.19 177 VAL A C 1
ATOM 1379 O O . VAL A 1 177 ? -0.357 6.112 -14.491 1.00 97.19 177 VAL A O 1
ATOM 1382 N N . LYS A 1 178 ? 1.435 7.427 -14.092 1.00 97.56 178 LYS A N 1
ATOM 1383 C CA . LYS A 1 178 ? 2.077 7.209 -15.389 1.00 97.56 178 LYS A CA 1
ATOM 1384 C C . LYS A 1 178 ? 2.885 5.912 -15.397 1.00 97.56 178 LYS A C 1
ATOM 1386 O O . LYS A 1 178 ? 3.626 5.622 -14.458 1.00 97.56 178 LYS A O 1
ATOM 1391 N N . TYR A 1 179 ? 2.742 5.135 -16.466 1.00 97.75 179 TYR A N 1
ATOM 1392 C CA . TYR A 1 179 ? 3.511 3.919 -16.712 1.00 97.75 179 TYR A CA 1
ATOM 1393 C C . TYR A 1 179 ? 4.617 4.165 -17.754 1.00 97.75 179 TYR A C 1
ATOM 1395 O O . TYR A 1 179 ? 4.554 5.113 -18.540 1.00 97.75 179 TYR A O 1
ATOM 1403 N N . GLU A 1 180 ? 5.638 3.305 -17.762 1.00 96.25 180 GLU A N 1
ATOM 1404 C CA . GLU A 1 180 ? 6.794 3.365 -18.676 1.00 96.25 180 GLU A CA 1
ATOM 1405 C C . GLU A 1 180 ? 6.411 3.268 -20.159 1.00 96.25 180 GLU A C 1
ATOM 1407 O O . GLU A 1 180 ? 7.088 3.833 -21.012 1.00 96.25 180 GLU A O 1
ATOM 1412 N N . ASP A 1 181 ? 5.287 2.619 -20.470 1.00 96.75 181 ASP A N 1
ATOM 1413 C CA . ASP A 1 181 ? 4.719 2.530 -21.821 1.00 96.75 181 ASP A CA 1
ATOM 1414 C C . ASP A 1 181 ? 3.921 3.781 -22.238 1.00 96.75 181 ASP A C 1
ATOM 1416 O O . ASP A 1 181 ? 3.213 3.764 -23.243 1.00 96.75 181 ASP A O 1
ATOM 1420 N N . ASN A 1 182 ? 4.021 4.866 -21.464 1.00 96.44 182 ASN A N 1
ATOM 1421 C CA . ASN A 1 182 ? 3.252 6.106 -21.590 1.00 96.44 182 ASN A CA 1
ATOM 1422 C C . ASN A 1 182 ? 1.738 5.965 -21.378 1.00 96.44 182 ASN A C 1
ATOM 1424 O O . ASN A 1 182 ? 1.013 6.948 -21.542 1.00 96.44 182 ASN A O 1
ATOM 1428 N N . SER A 1 183 ? 1.246 4.792 -20.973 1.00 97.50 183 SER A N 1
ATOM 1429 C CA . SER A 1 183 ? -0.138 4.656 -20.531 1.00 97.50 183 SER A CA 1
ATOM 1430 C C . SER A 1 183 ? -0.323 5.216 -19.116 1.00 97.50 183 SER A C 1
ATOM 1432 O O . SER A 1 183 ? 0.630 5.395 -18.355 1.00 97.50 183 SER A O 1
ATOM 1434 N N . PHE A 1 184 ? -1.573 5.499 -18.756 1.00 97.25 184 PHE A N 1
ATOM 1435 C CA . PHE A 1 184 ? -1.946 5.944 -17.416 1.00 97.25 184 PHE A CA 1
ATOM 1436 C C . PHE A 1 184 ? -2.857 4.911 -16.751 1.00 97.25 184 PHE A C 1
ATOM 1438 O O . PHE A 1 184 ? -3.600 4.189 -17.423 1.00 97.25 184 PHE A O 1
ATOM 1445 N N . ARG A 1 185 ? -2.790 4.824 -15.422 1.00 97.12 185 ARG A N 1
ATOM 1446 C CA . ARG A 1 185 ? -3.732 4.067 -14.586 1.00 97.12 185 ARG A CA 1
ATOM 1447 C C . ARG A 1 185 ? -4.318 4.981 -13.531 1.00 97.12 185 ARG A C 1
ATOM 1449 O O . ARG A 1 185 ? -3.583 5.692 -12.859 1.00 97.12 185 ARG A O 1
ATOM 1456 N N . LYS A 1 186 ? -5.634 4.956 -13.358 1.00 97.56 186 LYS A N 1
ATOM 1457 C CA . LYS A 1 186 ? -6.318 5.737 -12.324 1.00 97.56 186 LYS A CA 1
ATOM 1458 C C . LYS A 1 186 ? -6.394 4.909 -11.055 1.00 97.56 186 LYS A C 1
ATOM 1460 O O . LYS A 1 186 ? -7.125 3.925 -11.027 1.00 97.56 186 LYS A O 1
ATOM 1465 N N . VAL A 1 187 ? -5.714 5.309 -9.981 1.00 96.94 187 VAL A N 1
ATOM 1466 C CA . VAL A 1 187 ? -5.667 4.520 -8.731 1.00 96.94 187 VAL A CA 1
ATOM 1467 C C . VAL A 1 187 ? -7.068 4.151 -8.227 1.00 96.94 187 VAL A C 1
ATOM 1469 O O . VAL A 1 187 ? -7.289 3.023 -7.804 1.00 96.94 187 VAL A O 1
ATOM 1472 N N . CYS A 1 188 ? -8.043 5.056 -8.340 1.00 96.31 188 CYS A N 1
ATOM 1473 C CA . CYS A 1 188 ? -9.402 4.821 -7.845 1.00 96.31 188 CYS A CA 1
ATOM 1474 C C . CYS A 1 188 ? -10.245 3.800 -8.636 1.00 96.31 188 CYS A C 1
ATOM 1476 O O . CYS A 1 188 ? -11.251 3.327 -8.115 1.00 96.31 188 CYS A O 1
ATOM 1478 N N . THR A 1 189 ? -9.879 3.475 -9.882 1.00 95.31 189 THR A N 1
ATOM 1479 C CA . THR A 1 189 ? -10.679 2.590 -10.763 1.00 95.31 189 THR A CA 1
ATOM 1480 C C . THR A 1 189 ? -9.865 1.468 -11.395 1.00 95.31 189 THR A C 1
ATOM 1482 O O . THR A 1 189 ? -10.396 0.383 -11.603 1.00 95.31 189 THR A O 1
ATOM 1485 N N . ASP A 1 190 ? -8.581 1.691 -11.663 1.00 95.50 190 ASP A N 1
ATOM 1486 C CA . ASP A 1 190 ? -7.640 0.678 -12.136 1.00 95.50 190 ASP A CA 1
ATOM 1487 C C . ASP A 1 190 ? -6.820 0.046 -11.009 1.00 95.50 190 ASP A C 1
ATOM 1489 O O . ASP A 1 190 ? -6.406 -1.101 -11.149 1.00 95.50 190 ASP A O 1
ATOM 1493 N N . GLY A 1 191 ? -6.576 0.796 -9.932 1.00 94.62 191 GLY A N 1
ATOM 1494 C CA . GLY A 1 191 ? -5.862 0.347 -8.737 1.00 94.62 191 GLY A CA 1
ATOM 1495 C C . GLY A 1 191 ? -6.817 -0.002 -7.585 1.00 94.62 191 GLY A C 1
ATOM 1496 O O . GLY A 1 191 ? -7.961 -0.361 -7.848 1.00 94.62 191 GLY A O 1
ATOM 1497 N N . PRO A 1 192 ? -6.386 0.104 -6.312 1.00 93.69 192 PRO A N 1
ATOM 1498 C CA . PRO A 1 192 ? -5.096 0.643 -5.871 1.00 93.69 192 PRO A CA 1
ATOM 1499 C C . PRO A 1 192 ? -3.925 -0.314 -6.101 1.00 93.69 192 PRO A C 1
ATOM 1501 O O . PRO A 1 192 ? -2.776 0.111 -6.033 1.00 93.69 192 PRO A O 1
ATOM 1504 N N . LEU A 1 193 ? -4.198 -1.588 -6.388 1.00 94.69 193 LEU A N 1
ATOM 1505 C CA . LEU A 1 193 ? -3.158 -2.552 -6.698 1.00 94.69 193 LEU A CA 1
ATOM 1506 C C . LEU A 1 193 ? -2.660 -2.385 -8.135 1.00 94.69 193 LEU A C 1
ATOM 1508 O O . LEU A 1 193 ? -3.408 -2.602 -9.085 1.00 94.69 193 LEU A O 1
ATOM 1512 N N . LEU A 1 194 ? -1.390 -2.032 -8.285 1.00 95.62 194 LEU A N 1
ATOM 1513 C CA . LEU A 1 194 ? -0.753 -1.746 -9.564 1.00 95.62 194 LEU A CA 1
ATOM 1514 C C . LEU A 1 194 ? 0.527 -2.574 -9.747 1.00 95.62 194 LEU A C 1
ATOM 1516 O O . LEU A 1 194 ? 1.121 -3.048 -8.775 1.00 95.62 194 LEU A O 1
ATOM 1520 N N . ASP A 1 195 ? 0.964 -2.722 -11.000 1.00 95.94 195 ASP A N 1
ATOM 1521 C CA . ASP A 1 195 ? 2.266 -3.311 -11.331 1.00 95.94 195 ASP A CA 1
ATOM 1522 C C . ASP A 1 195 ? 3.373 -2.293 -11.039 1.00 95.94 195 ASP A C 1
ATOM 1524 O O . ASP A 1 195 ? 3.590 -1.335 -11.787 1.00 95.94 195 ASP A O 1
ATOM 1528 N N . GLY A 1 196 ? 4.075 -2.506 -9.930 1.00 96.94 196 GLY A N 1
ATOM 1529 C CA . GLY A 1 196 ? 5.114 -1.616 -9.438 1.00 96.94 196 GLY A CA 1
ATOM 1530 C C . GLY A 1 196 ? 6.337 -1.531 -10.347 1.00 96.94 196 GLY A C 1
ATOM 1531 O O . GLY A 1 196 ? 7.046 -0.525 -10.282 1.00 96.94 196 GLY A O 1
ATOM 1532 N N . ASN A 1 197 ? 6.581 -2.530 -11.206 1.00 97.12 197 ASN A N 1
ATOM 1533 C CA . ASN A 1 197 ? 7.687 -2.492 -12.165 1.00 97.12 197 ASN A CA 1
ATOM 1534 C C . ASN A 1 197 ? 7.397 -1.534 -13.326 1.00 97.12 197 ASN A C 1
ATOM 1536 O O . ASN A 1 197 ? 8.328 -0.971 -13.891 1.00 97.12 197 ASN A O 1
ATOM 1540 N N . ARG A 1 198 ? 6.125 -1.289 -13.649 1.00 96.94 198 ARG A N 1
ATOM 1541 C CA . ARG A 1 198 ? 5.739 -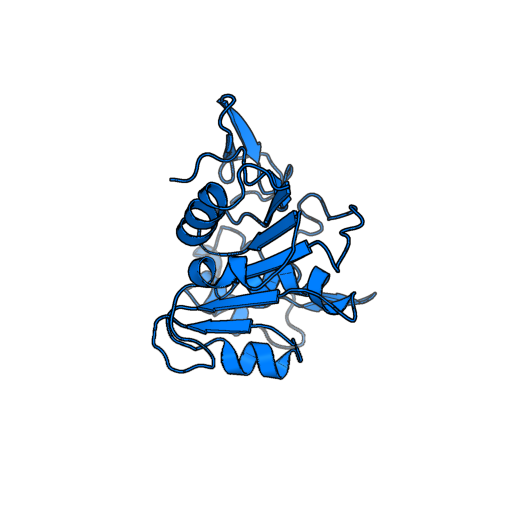0.443 -14.790 1.00 96.94 198 ARG A CA 1
ATOM 1542 C C . ARG A 1 198 ? 5.534 1.021 -14.432 1.00 96.94 198 ARG A C 1
ATOM 1544 O O . ARG A 1 198 ? 5.461 1.848 -15.333 1.00 96.94 198 ARG A O 1
ATOM 1551 N N . ILE A 1 199 ? 5.428 1.354 -13.148 1.00 97.25 199 ILE A N 1
ATOM 1552 C CA . ILE A 1 199 ? 5.187 2.726 -12.686 1.00 97.25 199 ILE A CA 1
ATOM 1553 C C . ILE A 1 199 ? 6.433 3.596 -12.885 1.00 97.25 199 ILE A C 1
ATOM 1555 O O . ILE A 1 199 ? 7.556 3.185 -12.566 1.00 97.25 199 ILE A O 1
ATOM 1559 N N . ILE A 1 200 ? 6.219 4.825 -13.353 1.00 96.69 200 ILE A N 1
ATOM 1560 C CA . ILE A 1 200 ? 7.191 5.915 -13.262 1.00 96.69 200 ILE A CA 1
ATOM 1561 C C . ILE A 1 200 ? 6.988 6.587 -11.902 1.00 96.69 200 ILE A C 1
ATOM 1563 O O . ILE A 1 200 ? 5.933 7.154 -11.641 1.00 96.69 200 ILE A O 1
ATOM 1567 N N . TYR A 1 201 ? 7.984 6.469 -11.026 1.00 94.38 201 TYR A N 1
ATOM 1568 C CA . TYR A 1 201 ? 7.975 7.106 -9.710 1.00 94.38 201 TYR A CA 1
ATOM 1569 C C . TYR A 1 201 ? 8.708 8.442 -9.788 1.00 94.38 201 TYR A C 1
ATOM 1571 O O . TYR A 1 201 ? 9.874 8.466 -10.207 1.00 94.38 201 TYR A O 1
ATOM 1579 N N . ASP A 1 202 ? 8.064 9.507 -9.323 1.00 77.00 202 ASP A N 1
ATOM 1580 C CA . ASP A 1 202 ? 8.669 10.838 -9.219 1.00 77.00 202 ASP A CA 1
ATOM 1581 C C . ASP A 1 202 ? 9.845 10.869 -8.220 1.00 77.00 202 ASP A C 1
ATOM 1583 O O . ASP A 1 202 ? 9.951 9.999 -7.317 1.00 77.00 202 ASP A O 1
#

Radius of gyration: 17.42 Å; Cα contacts (8 Å, |Δi|>4): 342; chains: 1; bounding box: 42×49×41 Å

Solvent-accessible surface area (backbone atoms only — not comparable to full-atom values): 12093 Å² total; per-residue (Å²): 133,73,83,72,76,81,62,82,63,64,80,91,73,51,62,24,47,75,58,101,90,49,72,43,69,72,82,73,77,81,46,78,71,42,47,58,57,74,69,66,53,96,90,64,88,77,94,78,88,74,92,66,38,48,79,90,86,73,88,72,54,40,78,37,29,34,37,39,25,34,55,73,18,42,31,58,45,38,59,65,55,76,76,52,98,64,62,46,39,38,37,21,35,65,75,48,77,56,58,64,55,40,59,75,69,67,61,78,56,53,49,25,5,57,63,47,78,48,92,33,64,43,56,60,79,80,55,53,87,81,54,76,58,54,31,38,43,34,20,46,55,64,70,57,53,51,62,42,38,80,76,32,81,95,34,51,36,36,24,51,54,84,68,60,54,64,74,55,73,70,80,72,63,66,29,56,44,48,30,77,88,74,48,74,41,38,33,38,57,62,8,32,57,40,62,44,74,43,49,62,68,130

Foldseek 3Di:
DDPVVVCQFDDDFAFQDDDPPDTDTDADPPDDRSVVVVPDDPPDDDDDDDDWFDDDDDDDPQQQEEEEEEVRQNSNCNHVQVPDDHHAYEYEYACCPCPVVCVVSVGDYHYEYCNCPDPYHDDSLVCPVVGHHQEYEYEDDLVNLVSVLVVNVRHFYKYLADFDDGPLHPDPCRQWWAFPVRDTDRCGYHHSIDRSNGTDGD

Nearest PDB structures (foldseek):
  2rir-assembly2_E  TM=5.520E-01  e=6.446E-02  Bacillus subtilis
  1piw-assembly1_A  TM=5.864E-01  e=7.790E-02  Saccharomyces cerevisiae
  4nu5-assembly1_B  TM=3.998E-01  e=1.138E-01  Stutzerimonas stutzeri
  4e5p-assembly3_F  TM=3.828E-01  e=1.003E-01  Stutzerimonas stutzeri
  1x14-assembly1_B  TM=4.644E-01  e=2.505E+00  Escherichia coli

Sequence (202 aa):
MHKSREKILRRPFSIFSFSDDKFSVLVKNVGRGTEAITEINKGNKVDILYPLGKGFNDDLDSDKTLFVAGGMGIAGLYSFLCKKKKQNIIIGDRKGEFKDVIKYLGINCLYVSESGKNDKKGKVTDFLDMFDFNTLLACGSQQMLKALKSKTQNKRYLVLYEEIMACGVGLCDGCAVKYEDNSFRKVCTDGPLLDGNRIIYD

Secondary structure (DSSP, 8-state):
--GGGG--S-------EE-SS-EE------SHHHHHHHT--TT-------S-SBPP-----TTTEEEEEEGGGHHHHHHHHTT-SS-EEEEEESSSTTHHHHHHTT---EEEETTS-SSEES-GGGGGGGS--SEEEEES-HHHHHHHHTT-TTSEEEEE-----SSSSSSS-TTEEEBTTS-EEETTTT-BEEETTTB---

pLDDT: mean 89.73, std 10.48, range [35.81, 97.81]

Mean predicted aligned error: 5.14 Å